Protein AF-A0A1V1I3E9-F1 (afdb_monomer_lite)

Sequence (195 aa):
MEDIYLIPIKLKPFNFTTQNIYLKDIYCIYPKEYEEKIGNICIRTYEKKDSNYDVIHIGEVIDEVKKKISTAHITFLKTDDIVIFFNDNKKDRTKYLRVLLVSIVVLMGSVMGIMNFHADVNMVQSQSTMVNALTKNPKKYLPYFQIPYSIGIGVGVALFFNKFIPTYAKNEPSPLDLKMKSLNKEIENELRNTK

Foldseek 3Di:
DAEKEWEFDPADAAAQPDFWDFSLNTTDIPPCVCCVVRRRQTLGGPPHDPDQKDWRAVVSVVVSSCVRVVPYDYHYPDRDIDIHGYDHPDDPPCVVVVVVVVVVVVVVVVVVVVVVVCVVVVVVVVLLVVCCVVPVCSPVCSVVVVVVVVVVVVVVVCVLQVPPDCPPDVPPQGPVRVVVVVVVVVVRVVNRVVD

pLDDT: mean 87.48, std 8.96, range [53.28, 97.12]

Organism: NCBI:txid1115758

InterPro domains:
  IPR021997 Stage V sporulation protein AA [PF12164] (18-87)
  IPR038548 Stage V sporulation protein AA, N-terminal domain superfamily [G3DSA:2.60.480.10] (2-95)

Radius of gyration: 27.69 Å; chains: 1; bounding box: 56×40×78 Å

Secondary structure (DSSP, 8-state):
-EEEEEEE--PPPEETT--EEEHHHHEEEESGGGHHHHTT-EEEE-SS--SSEEEE-HHHHHHHHHHH-TTEEEEES--PPEEEEEE-----TTHHHHHHHHHHHHHHHHHHHHHHHHHHTTHHHHHHHHHHHHHS-HHHHHHHHHHHHHHHHHHHHHHHTTSS-TTS-SSSPPHHHHHHHHHHHHHHHHHHHT-

Structure (mmCIF, N/CA/C/O backbone):
data_AF-A0A1V1I3E9-F1
#
_entry.id   AF-A0A1V1I3E9-F1
#
loop_
_atom_site.group_PDB
_atom_site.id
_atom_site.type_symbol
_atom_site.label_atom_id
_atom_site.label_alt_id
_atom_site.label_comp_id
_atom_site.label_asym_id
_atom_site.label_entity_id
_atom_site.label_seq_id
_atom_site.pdbx_PDB_ins_code
_atom_site.Cartn_x
_atom_site.Cartn_y
_atom_site.Cartn_z
_atom_site.occupancy
_atom_site.B_iso_or_equiv
_atom_site.auth_seq_id
_atom_site.auth_comp_id
_atom_site.auth_asym_id
_atom_site.auth_atom_id
_atom_site.pdbx_PDB_model_num
ATOM 1 N N . MET A 1 1 ? -26.487 -17.843 25.084 1.00 62.19 1 MET A N 1
ATOM 2 C CA . MET A 1 1 ? -25.281 -16.998 25.178 1.00 62.19 1 MET A CA 1
ATOM 3 C C . MET A 1 1 ? -25.320 -16.055 23.999 1.00 62.19 1 MET A C 1
ATOM 5 O O . MET A 1 1 ? -25.735 -16.487 22.932 1.00 62.19 1 MET A O 1
ATOM 9 N N . GLU A 1 2 ? -25.020 -14.779 24.214 1.00 78.44 2 GLU A N 1
ATOM 10 C CA . GLU A 1 2 ? -24.960 -13.805 23.123 1.00 78.44 2 GLU A CA 1
ATOM 11 C C . GLU A 1 2 ? -23.550 -13.858 22.532 1.00 78.44 2 GLU A C 1
ATOM 13 O O . GLU A 1 2 ? -22.598 -13.427 23.183 1.00 78.44 2 GLU A O 1
ATOM 18 N N . ASP A 1 3 ? -23.406 -14.441 21.343 1.00 87.44 3 ASP A N 1
ATOM 19 C CA . ASP A 1 3 ? -22.127 -14.496 20.635 1.00 87.44 3 ASP A CA 1
ATOM 20 C C . ASP A 1 3 ? -21.979 -13.250 19.755 1.00 87.44 3 ASP A C 1
ATOM 22 O O . ASP A 1 3 ? -22.773 -13.016 18.841 1.00 87.44 3 ASP A O 1
ATOM 26 N N . ILE A 1 4 ? -20.961 -12.439 20.045 1.00 90.69 4 ILE A N 1
ATOM 27 C CA . ILE A 1 4 ? -20.669 -11.194 19.331 1.00 90.69 4 ILE A CA 1
ATOM 28 C C . ILE A 1 4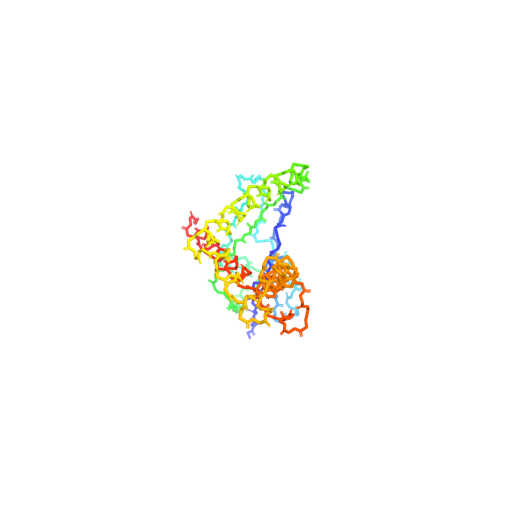 ? -19.341 -11.350 18.600 1.00 90.69 4 ILE A C 1
ATOM 30 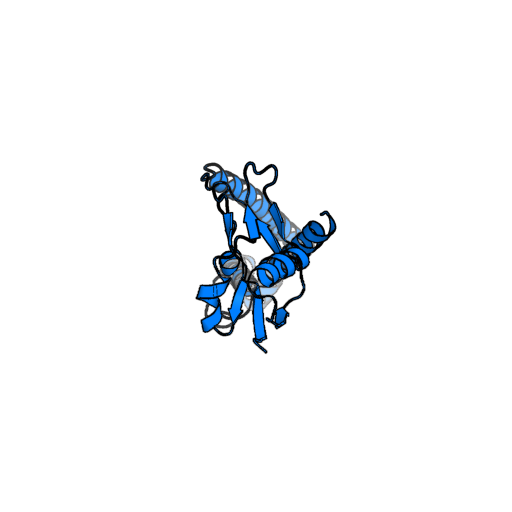O O . ILE A 1 4 ? -18.299 -11.586 19.207 1.00 90.69 4 ILE A O 1
ATOM 34 N N . TYR A 1 5 ? -19.369 -11.158 17.289 1.00 91.88 5 TYR A N 1
ATOM 35 C CA . TYR A 1 5 ? -18.209 -11.202 16.416 1.00 91.88 5 TYR A CA 1
ATOM 36 C C . TYR A 1 5 ? -17.752 -9.789 16.070 1.00 91.88 5 TYR A C 1
ATOM 38 O O . TYR A 1 5 ? -18.524 -8.977 15.554 1.00 91.88 5 TYR A O 1
ATOM 46 N N . LEU A 1 6 ? -16.474 -9.518 16.319 1.00 92.31 6 LEU A N 1
ATOM 47 C CA . LEU A 1 6 ? -15.827 -8.252 15.999 1.00 92.31 6 LEU A CA 1
ATOM 48 C C . LEU A 1 6 ? -14.814 -8.458 14.869 1.00 92.31 6 LEU A C 1
ATOM 50 O O . LEU A 1 6 ? -13.890 -9.273 14.963 1.00 92.31 6 LEU A O 1
ATOM 54 N N . ILE A 1 7 ? -14.995 -7.709 13.781 1.00 92.56 7 ILE A N 1
ATOM 55 C CA . ILE A 1 7 ? -14.129 -7.749 12.596 1.00 92.56 7 ILE A CA 1
ATOM 56 C C . ILE A 1 7 ? -13.464 -6.380 12.425 1.00 92.56 7 ILE A C 1
ATOM 58 O O . ILE A 1 7 ? -14.189 -5.413 12.189 1.00 92.56 7 ILE A O 1
ATOM 62 N N . PRO A 1 8 ? -12.125 -6.254 12.523 1.00 90.75 8 PRO A N 1
ATOM 63 C CA . PRO A 1 8 ? -11.471 -4.960 12.363 1.00 90.75 8 PRO A CA 1
ATOM 64 C C . PRO A 1 8 ? -11.729 -4.360 10.982 1.00 90.75 8 PRO A C 1
ATOM 66 O O . PRO A 1 8 ? -11.595 -5.034 9.953 1.00 90.75 8 PRO A O 1
ATOM 69 N N . ILE A 1 9 ? -12.063 -3.075 10.962 1.00 90.44 9 ILE A N 1
ATOM 70 C CA . ILE A 1 9 ? -12.310 -2.312 9.743 1.00 90.44 9 ILE A CA 1
ATOM 71 C C . ILE A 1 9 ? -10.974 -1.840 9.165 1.00 90.44 9 ILE A C 1
ATOM 73 O O . ILE A 1 9 ? -10.017 -1.557 9.883 1.00 90.44 9 ILE A O 1
ATOM 77 N N . LYS A 1 10 ? -10.903 -1.700 7.837 1.00 84.75 10 LYS A N 1
ATOM 78 C CA . LYS A 1 10 ? -9.808 -0.961 7.202 1.00 84.75 10 LYS A CA 1
ATOM 79 C C . LYS A 1 10 ? -9.942 0.530 7.526 1.00 84.75 10 LYS A C 1
ATOM 81 O O . LYS A 1 10 ? -10.733 1.233 6.893 1.00 84.75 10 LYS A O 1
ATOM 86 N N . LEU A 1 11 ? -9.153 1.001 8.483 1.00 85.12 11 LEU A N 1
ATOM 87 C CA . LEU A 1 11 ? -9.226 2.373 8.967 1.00 85.12 11 LEU A CA 1
ATOM 88 C C . LEU A 1 11 ? -8.663 3.373 7.962 1.00 85.12 11 LEU A C 1
ATOM 90 O O . LEU A 1 11 ? -7.641 3.152 7.309 1.00 85.12 11 LEU A O 1
ATOM 94 N N . LYS A 1 12 ? -9.349 4.509 7.856 1.00 84.81 12 LYS A N 1
ATOM 95 C CA . LYS A 1 12 ? -8.768 5.736 7.313 1.00 84.81 12 LYS A CA 1
ATOM 96 C C . LYS A 1 12 ? -8.220 6.550 8.486 1.00 84.81 12 LYS A C 1
ATOM 98 O O . LYS A 1 12 ? -8.772 6.436 9.579 1.00 84.81 12 LYS A O 1
ATOM 103 N N . PRO A 1 13 ? -7.192 7.388 8.276 1.00 86.69 13 PRO A N 1
ATOM 104 C CA . PRO A 1 13 ? -6.731 8.283 9.324 1.00 86.69 13 PRO A CA 1
ATOM 105 C C . PRO A 1 13 ? -7.881 9.155 9.840 1.00 86.69 13 PRO A C 1
ATOM 107 O O . PRO A 1 13 ? -8.601 9.772 9.049 1.00 86.69 13 PRO A O 1
ATOM 110 N N . PHE A 1 14 ? -8.045 9.197 11.158 1.00 88.00 14 PHE A N 1
ATOM 111 C CA . PHE A 1 14 ? -8.986 10.077 11.833 1.00 88.00 14 PHE A CA 1
ATOM 112 C C . PHE A 1 14 ? -8.493 11.521 11.767 1.00 88.00 14 PHE A C 1
ATOM 114 O O . PHE A 1 14 ? -7.300 11.792 11.611 1.00 88.00 14 PHE A O 1
ATOM 121 N N . ASN A 1 15 ? -9.410 12.477 11.898 1.00 84.75 15 ASN A N 1
ATOM 122 C CA . ASN A 1 15 ? -9.010 13.871 12.028 1.00 84.75 15 ASN A CA 1
ATOM 123 C C . ASN A 1 15 ? -8.353 14.076 13.401 1.00 84.75 15 ASN A C 1
ATOM 125 O O . ASN A 1 15 ? -8.805 13.525 14.406 1.00 84.75 15 ASN A O 1
ATOM 129 N N . PHE A 1 16 ? -7.327 14.918 13.465 1.00 85.06 16 PHE A N 1
ATOM 130 C CA . PHE A 1 16 ? -6.710 15.323 14.726 1.00 85.06 16 PHE A CA 1
ATOM 131 C C . PHE A 1 16 ? -7.718 15.955 15.710 1.00 85.06 16 PHE A C 1
ATOM 133 O O . PHE A 1 16 ? -7.524 15.886 16.923 1.00 85.06 16 PHE A O 1
ATOM 140 N N . THR A 1 17 ? -8.835 16.503 15.213 1.00 82.81 17 THR A N 1
ATOM 141 C CA . THR A 1 17 ? -9.933 17.045 16.035 1.00 82.81 17 THR A CA 1
ATOM 142 C C . THR A 1 17 ? -10.861 15.986 16.641 1.00 82.81 17 THR A C 1
ATOM 144 O O . THR A 1 17 ? -11.646 16.318 17.523 1.00 82.81 17 THR A O 1
ATOM 147 N N . THR A 1 18 ? -10.808 14.724 16.199 1.00 85.19 18 THR A N 1
ATOM 148 C CA . THR A 1 18 ? -11.690 13.660 16.707 1.00 85.19 18 THR A CA 1
ATOM 149 C C . THR A 1 18 ? -11.328 13.316 18.148 1.00 85.19 18 THR A C 1
ATOM 151 O O . THR A 1 18 ? -10.250 12.785 18.393 1.00 85.19 18 THR A O 1
ATOM 154 N N . GLN A 1 19 ? -12.191 13.634 19.110 1.00 87.88 19 GLN A N 1
ATOM 155 C CA . GLN A 1 19 ? -11.914 13.400 20.533 1.00 87.88 19 GLN A CA 1
ATOM 156 C C . GLN A 1 19 ? -12.252 11.980 20.977 1.00 87.88 19 GLN A C 1
ATOM 158 O O . GLN A 1 19 ? -11.464 11.374 21.691 1.00 87.88 19 GLN A O 1
ATOM 163 N N . ASN A 1 20 ? -13.381 11.439 20.524 1.00 92.31 20 ASN A N 1
ATOM 164 C CA . ASN A 1 20 ? -13.867 10.134 20.958 1.00 92.31 20 ASN A CA 1
ATOM 165 C C . ASN A 1 20 ? -13.780 9.141 19.806 1.00 92.31 20 ASN A C 1
ATOM 167 O O . ASN A 1 20 ? -14.174 9.472 18.684 1.00 92.31 20 ASN A O 1
ATOM 171 N N . ILE A 1 21 ? -13.298 7.938 20.101 1.00 92.69 21 ILE A N 1
ATOM 172 C CA . ILE A 1 21 ? -13.297 6.809 19.173 1.00 92.69 21 ILE A CA 1
ATOM 173 C C . ILE A 1 21 ? -14.246 5.748 19.717 1.00 92.69 21 ILE A C 1
ATOM 175 O O . ILE A 1 21 ? -14.089 5.286 20.851 1.00 92.69 21 ILE A O 1
ATOM 179 N N . TYR A 1 22 ? -15.230 5.366 18.907 1.00 94.00 22 TYR A N 1
ATOM 180 C CA . TYR A 1 22 ? -16.243 4.387 19.277 1.00 94.00 22 TYR A CA 1
ATOM 181 C C . TYR A 1 22 ? -15.943 3.010 18.688 1.00 94.00 22 TYR A C 1
ATOM 183 O O . TYR A 1 22 ? -15.225 2.876 17.697 1.00 94.00 22 TYR A O 1
ATOM 191 N N . LEU A 1 23 ? -16.549 1.971 19.262 1.00 92.69 23 LEU A N 1
ATOM 192 C CA . LEU A 1 23 ? -16.358 0.594 18.808 1.00 92.69 23 LEU A CA 1
ATOM 193 C C . LEU A 1 23 ? -16.692 0.417 17.318 1.00 92.69 23 LEU A C 1
ATOM 195 O O . LEU A 1 23 ? -15.925 -0.210 16.591 1.00 92.69 23 LEU A O 1
ATOM 199 N N . LYS A 1 24 ? -17.790 1.026 16.849 1.00 92.69 24 LYS A N 1
ATOM 200 C CA . LYS A 1 24 ? -18.211 0.990 15.435 1.00 92.69 24 LYS A CA 1
ATOM 201 C C . LYS A 1 24 ? -17.227 1.657 14.468 1.00 92.69 24 LYS A C 1
ATOM 203 O O . LYS A 1 24 ? -17.245 1.355 13.279 1.00 92.69 24 LYS A O 1
ATOM 208 N N . ASP A 1 25 ? -16.388 2.571 14.963 1.00 92.19 25 ASP A N 1
ATOM 209 C CA . ASP A 1 25 ? -15.389 3.249 14.132 1.00 92.19 25 ASP A CA 1
ATOM 210 C C . ASP A 1 25 ? -14.216 2.314 13.820 1.00 92.19 25 ASP A C 1
ATOM 212 O O . ASP A 1 25 ? -13.481 2.540 12.858 1.00 92.19 25 ASP A O 1
ATOM 216 N N . ILE A 1 26 ? -14.048 1.263 14.633 1.00 93.06 26 ILE A N 1
ATOM 217 C CA . ILE A 1 26 ? -12.909 0.355 14.581 1.00 93.06 26 ILE A CA 1
ATOM 218 C C . ILE A 1 26 ? -13.290 -1.061 14.134 1.00 93.06 26 ILE A C 1
ATOM 220 O O . ILE A 1 26 ? -12.524 -1.715 13.424 1.00 93.06 26 ILE A O 1
ATOM 224 N N . TYR A 1 27 ? -14.476 -1.531 14.518 1.00 93.50 27 TYR A N 1
ATOM 225 C CA . TYR A 1 27 ? -14.946 -2.889 14.277 1.00 93.50 27 TYR A CA 1
ATOM 226 C C . TYR A 1 27 ? -16.309 -2.909 13.589 1.00 93.50 27 TYR A C 1
ATOM 228 O O . TYR A 1 27 ? -17.234 -2.200 13.980 1.00 93.50 27 TYR A O 1
ATOM 236 N N . CYS A 1 28 ? -16.466 -3.805 12.614 1.00 92.38 28 CYS A N 1
ATOM 237 C CA . CYS A 1 28 ? -17.784 -4.273 12.211 1.00 92.38 28 CYS A CA 1
ATOM 238 C C . CYS A 1 28 ? -18.286 -5.276 13.252 1.00 92.38 28 CYS A C 1
ATOM 240 O O . CYS A 1 28 ? -17.570 -6.220 13.600 1.00 92.38 28 CYS A O 1
ATOM 242 N N . ILE A 1 29 ? -19.519 -5.075 13.710 1.00 93.31 29 ILE A N 1
ATOM 243 C CA . ILE A 1 29 ? -20.155 -5.861 14.767 1.00 93.31 29 ILE A CA 1
ATOM 244 C C . ILE A 1 29 ? -21.182 -6.800 14.138 1.00 93.31 29 ILE A C 1
ATOM 246 O O . ILE A 1 29 ? -22.059 -6.362 13.392 1.00 93.31 29 ILE A O 1
ATOM 250 N N . TYR A 1 30 ? -21.086 -8.088 14.457 1.00 91.81 30 TYR A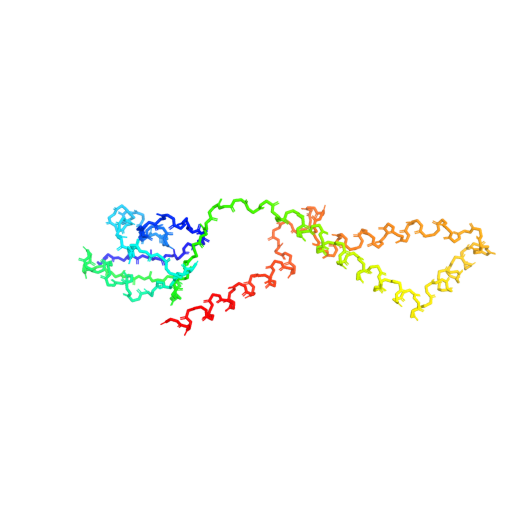 N 1
ATOM 251 C CA . TYR A 1 30 ? -22.055 -9.099 14.045 1.00 91.81 30 TYR A CA 1
ATOM 252 C C . TYR A 1 30 ? -22.502 -9.942 15.246 1.00 91.81 30 TYR A C 1
ATOM 254 O O . TYR A 1 30 ? -21.663 -10.258 16.083 1.00 91.81 30 TYR A O 1
ATOM 262 N N . PRO A 1 31 ? -23.775 -10.364 15.326 1.00 90.88 31 PRO A N 1
ATOM 263 C CA . PRO A 1 31 ? -24.899 -9.985 14.462 1.00 90.88 31 PRO A CA 1
ATOM 264 C C . PRO A 1 31 ? -25.237 -8.483 14.524 1.00 90.88 31 PRO A C 1
ATOM 266 O O . PRO A 1 31 ? -25.022 -7.837 15.548 1.00 90.88 31 PRO A O 1
ATOM 269 N N . LYS A 1 32 ? -25.790 -7.921 13.435 1.00 88.25 32 LYS A N 1
ATOM 270 C CA . LYS A 1 32 ? -26.083 -6.473 13.316 1.00 88.25 32 LYS A CA 1
ATOM 271 C C . LYS A 1 32 ? -27.025 -5.935 14.398 1.00 88.25 32 LYS A C 1
ATOM 273 O O . LYS A 1 32 ? -26.983 -4.759 14.726 1.00 88.25 32 LYS A O 1
ATOM 278 N N . GLU A 1 33 ? -27.836 -6.800 14.993 1.00 88.38 33 GLU A N 1
ATOM 279 C CA . GLU A 1 33 ? -28.733 -6.489 16.113 1.00 88.38 33 GLU A CA 1
ATOM 280 C C . GLU A 1 33 ? -27.992 -5.901 17.328 1.00 88.38 33 GLU A C 1
ATOM 282 O O . GLU A 1 33 ? -28.552 -5.124 18.104 1.00 88.38 33 GLU A O 1
ATOM 287 N N . TYR A 1 34 ? -26.716 -6.259 17.492 1.00 86.44 34 TYR A N 1
ATOM 288 C CA . TYR A 1 34 ? -25.865 -5.755 18.564 1.00 86.44 34 TYR A CA 1
ATOM 289 C C . TYR A 1 34 ? -25.144 -4.457 18.191 1.00 86.44 34 TYR A C 1
ATOM 291 O O . TYR A 1 34 ? -24.683 -3.748 19.085 1.00 86.44 34 TYR A O 1
ATOM 299 N N . GLU A 1 35 ? -25.093 -4.088 16.909 1.00 88.00 35 GLU A N 1
ATOM 300 C CA . GLU A 1 35 ? -24.415 -2.876 16.438 1.00 88.00 35 GLU A CA 1
ATOM 301 C C . GLU A 1 35 ? -24.985 -1.616 17.106 1.00 88.00 35 GLU A C 1
ATOM 303 O O . GLU A 1 35 ? -24.230 -0.771 17.582 1.00 88.00 35 GLU A O 1
ATOM 308 N N . GLU A 1 36 ? -26.308 -1.527 17.264 1.00 85.56 36 GLU A N 1
ATOM 309 C CA . GLU A 1 36 ? -26.950 -0.398 17.951 1.00 85.56 36 GLU A CA 1
ATOM 310 C C . GLU A 1 36 ? -26.681 -0.390 19.467 1.00 85.56 36 GLU A C 1
ATOM 312 O O . GLU A 1 36 ? -26.547 0.674 20.080 1.00 85.56 36 GLU A O 1
ATOM 317 N N . LYS A 1 37 ? -26.549 -1.573 20.084 1.00 85.44 37 LYS A N 1
ATOM 318 C CA . LYS A 1 37 ? -26.360 -1.731 21.537 1.00 85.44 37 LYS A CA 1
ATOM 319 C C . LYS A 1 37 ? -24.930 -1.399 21.977 1.00 85.44 37 LYS A C 1
ATOM 321 O O . LYS A 1 37 ? -24.734 -0.682 22.972 1.00 85.44 37 LYS A O 1
ATOM 326 N N . ILE A 1 38 ? -23.937 -1.913 21.244 1.00 88.88 38 ILE A N 1
ATOM 327 C CA . ILE A 1 38 ? -22.512 -1.827 21.608 1.00 88.88 38 ILE A CA 1
ATOM 328 C C . ILE A 1 38 ? -21.681 -0.925 20.690 1.00 88.88 38 ILE A C 1
ATOM 330 O O . ILE A 1 38 ? -20.603 -0.493 21.086 1.00 88.88 38 ILE A O 1
ATOM 334 N N . GLY A 1 39 ? -22.171 -0.561 19.504 1.00 87.25 39 GLY A N 1
ATOM 335 C CA . GLY A 1 39 ? -21.398 0.237 18.547 1.00 87.25 39 GLY A CA 1
ATOM 336 C C . GLY A 1 39 ? -21.030 1.634 19.047 1.00 87.25 39 GLY A C 1
ATOM 337 O O . GLY A 1 39 ? -19.973 2.147 18.690 1.00 87.25 39 GLY A O 1
ATOM 338 N N . ASN A 1 40 ? -21.854 2.229 19.917 1.00 91.94 40 ASN A N 1
ATOM 339 C CA . ASN A 1 40 ? -21.612 3.547 20.519 1.00 91.94 40 ASN A CA 1
ATOM 340 C C . ASN A 1 40 ? -20.806 3.491 21.833 1.00 91.94 40 ASN A C 1
ATOM 342 O O . ASN A 1 40 ? -20.762 4.482 22.561 1.00 91.94 40 ASN A O 1
ATOM 346 N N . ILE A 1 41 ? -20.198 2.352 22.180 1.00 91.81 41 ILE A N 1
ATOM 347 C CA . ILE A 1 41 ? -19.262 2.286 23.312 1.00 91.81 41 ILE A CA 1
ATOM 348 C C . ILE A 1 41 ? -18.019 3.101 22.950 1.00 91.81 41 ILE A C 1
ATOM 350 O O . ILE A 1 41 ? -17.414 2.870 21.903 1.00 91.81 41 ILE A O 1
ATOM 354 N N . CYS A 1 42 ? -17.668 4.072 23.795 1.00 92.44 42 CYS A N 1
ATOM 355 C CA . CYS A 1 42 ? -16.447 4.856 23.639 1.00 92.44 42 CYS A CA 1
ATOM 356 C C . CYS A 1 42 ? -15.258 4.014 24.110 1.00 92.44 42 CYS A C 1
ATOM 358 O O . CYS A 1 42 ? -15.222 3.606 25.265 1.00 92.44 42 CYS A O 1
ATOM 360 N N . ILE A 1 43 ? -14.308 3.754 23.215 1.00 92.38 43 ILE A N 1
ATOM 361 C CA . ILE A 1 43 ? -13.111 2.951 23.496 1.00 92.38 43 ILE A CA 1
ATOM 362 C C . ILE A 1 43 ? -11.944 3.844 23.914 1.00 92.38 43 ILE A C 1
ATOM 364 O O . ILE A 1 43 ? -11.118 3.448 24.736 1.00 92.38 43 ILE A O 1
ATOM 368 N N . ARG A 1 44 ? -11.855 5.059 23.360 1.00 89.94 44 ARG A N 1
ATOM 369 C CA . ARG A 1 44 ? -10.843 6.042 23.753 1.00 89.94 44 ARG A CA 1
ATOM 370 C C . ARG A 1 44 ? -11.373 7.465 23.680 1.00 89.94 44 ARG A C 1
ATOM 372 O O . ARG A 1 44 ? -12.051 7.824 22.718 1.00 89.94 44 ARG A O 1
ATOM 379 N N . THR A 1 45 ? -10.959 8.272 24.650 1.00 89.69 45 THR A N 1
ATOM 380 C CA . THR A 1 45 ? -11.160 9.720 24.683 1.00 89.69 45 THR A CA 1
ATOM 381 C C . THR A 1 45 ? -9.801 10.411 24.684 1.00 89.69 45 THR A C 1
ATOM 383 O O . THR A 1 45 ? -8.938 10.088 25.496 1.00 89.69 45 THR A O 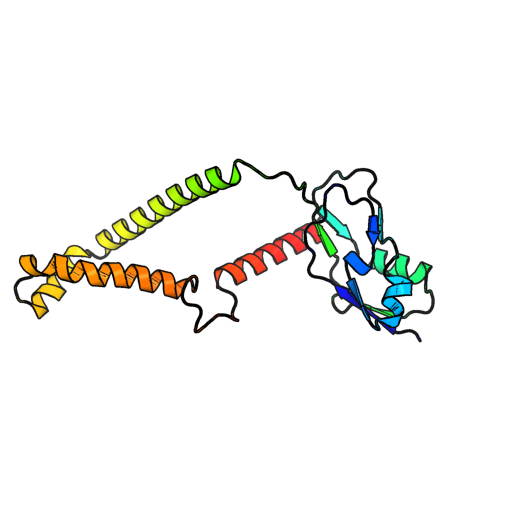1
ATOM 386 N N . TYR A 1 46 ? -9.617 11.372 23.784 1.00 88.12 46 TYR A N 1
ATOM 387 C CA . TYR A 1 46 ? -8.401 12.169 23.656 1.00 88.12 46 TYR A CA 1
ATOM 388 C C . TYR A 1 46 ? -8.678 13.620 24.044 1.00 88.12 46 TYR A C 1
ATOM 390 O O . TYR A 1 46 ? -9.340 14.345 23.298 1.00 88.12 46 TYR A O 1
ATOM 398 N N . GLU A 1 47 ? -8.113 14.068 25.166 1.00 79.94 47 GLU A N 1
ATOM 399 C CA . GLU A 1 47 ? -8.131 15.487 25.556 1.00 79.94 47 GLU A CA 1
ATOM 400 C C . GLU A 1 47 ? -7.083 16.288 24.776 1.00 79.94 47 GLU A C 1
ATOM 402 O O . GLU A 1 47 ? -7.376 17.333 24.192 1.00 79.94 47 GLU A O 1
ATOM 407 N N . LYS A 1 48 ? -5.865 15.747 24.698 1.00 76.94 48 LYS A N 1
ATOM 408 C CA . LYS A 1 48 ? -4.762 16.267 23.895 1.00 76.94 48 LYS A CA 1
ATOM 409 C C . LYS A 1 48 ? -4.058 15.094 23.223 1.00 76.94 48 LYS A C 1
ATOM 411 O O . LYS A 1 48 ? -3.843 14.057 23.840 1.00 76.94 48 LYS A O 1
ATOM 416 N N . LYS A 1 49 ? -3.749 15.241 21.936 1.00 79.81 49 LYS A N 1
ATOM 417 C CA . LYS A 1 49 ? -3.013 14.229 21.174 1.00 79.81 49 LYS A CA 1
ATOM 418 C C . LYS A 1 49 ? -1.561 14.657 21.064 1.00 79.81 49 LYS A C 1
ATOM 420 O O . LYS A 1 49 ? -1.277 15.681 20.446 1.00 79.81 49 LYS A O 1
ATOM 425 N N . ASP A 1 50 ? -0.673 13.853 21.635 1.00 77.38 50 ASP A N 1
ATOM 426 C CA . ASP A 1 50 ? 0.775 14.079 21.580 1.00 77.38 50 ASP A CA 1
ATOM 427 C C . ASP A 1 50 ? 1.451 13.301 20.434 1.00 77.38 50 ASP A C 1
ATOM 429 O O . ASP A 1 50 ? 2.613 13.542 20.118 1.00 77.38 50 ASP A O 1
ATOM 433 N N . SER A 1 51 ? 0.721 12.393 19.773 1.00 83.62 51 SER A N 1
ATOM 434 C CA . SER A 1 51 ? 1.208 11.565 18.664 1.00 83.62 51 SER A CA 1
ATOM 435 C C . SER A 1 51 ? 0.224 11.539 17.490 1.00 83.62 51 SER A C 1
ATOM 437 O O . SER A 1 51 ? -0.987 11.686 17.661 1.00 83.62 51 SER A O 1
ATOM 439 N N . ASN A 1 52 ? 0.755 11.300 16.287 1.00 87.75 52 ASN A N 1
ATOM 440 C CA . ASN A 1 52 ? -0.020 11.093 15.057 1.00 87.75 52 ASN A CA 1
ATOM 441 C C . ASN A 1 52 ? -0.584 9.669 14.937 1.00 87.75 52 ASN A C 1
ATOM 443 O O . ASN A 1 52 ? -1.234 9.350 13.945 1.00 87.75 52 ASN A O 1
ATOM 447 N N . TYR A 1 53 ? -0.324 8.802 15.912 1.00 90.88 53 TYR A N 1
ATOM 448 C CA . TYR A 1 53 ? -0.915 7.475 15.989 1.00 90.88 53 TYR A CA 1
ATOM 449 C C . TYR A 1 53 ? -1.147 7.071 17.443 1.00 90.88 53 TYR A C 1
ATOM 451 O O . TYR A 1 53 ? -0.497 7.590 18.357 1.00 90.88 53 TYR A O 1
ATOM 459 N N . ASP A 1 54 ? -2.048 6.119 17.632 1.00 91.81 54 ASP A N 1
ATOM 460 C CA . ASP A 1 54 ? -2.243 5.428 18.896 1.00 91.81 54 ASP A CA 1
ATOM 461 C C . ASP A 1 54 ? -2.510 3.939 18.658 1.00 91.81 54 ASP A C 1
ATOM 463 O O . ASP A 1 54 ? -2.906 3.545 17.557 1.00 91.81 54 ASP A O 1
ATOM 467 N N . VAL A 1 55 ? -2.271 3.122 19.681 1.00 92.19 55 VAL A N 1
ATOM 468 C CA . VAL A 1 55 ? -2.515 1.678 19.646 1.00 92.19 55 VAL A CA 1
ATOM 469 C C . VAL A 1 55 ? -3.628 1.373 20.637 1.00 92.19 55 VAL A C 1
ATOM 471 O O . VAL A 1 55 ? -3.532 1.717 21.809 1.00 92.19 55 VAL A O 1
ATOM 474 N N . ILE A 1 56 ? -4.704 0.766 20.144 1.00 92.19 56 ILE A N 1
ATOM 475 C CA . ILE A 1 56 ? -5.822 0.295 20.957 1.00 92.19 56 ILE A CA 1
ATOM 476 C C . ILE A 1 56 ? -5.637 -1.202 21.148 1.00 92.19 56 ILE A C 1
ATOM 478 O O . ILE A 1 56 ? -5.754 -1.974 20.187 1.00 92.19 56 ILE A O 1
ATOM 482 N N . HIS A 1 57 ? -5.368 -1.598 22.388 1.00 92.06 57 HIS A N 1
ATOM 483 C CA . HIS A 1 57 ? -5.178 -3.000 22.719 1.00 92.06 57 HIS A CA 1
ATOM 484 C C . HIS A 1 57 ? -6.517 -3.734 22.749 1.00 92.06 57 HIS A C 1
ATOM 486 O O . HIS A 1 57 ? -7.520 -3.221 23.254 1.00 92.06 57 HIS A O 1
ATOM 492 N N . ILE A 1 58 ? -6.543 -4.974 22.259 1.00 91.00 58 ILE A N 1
ATOM 493 C CA . ILE A 1 58 ? -7.769 -5.788 22.262 1.00 91.00 58 ILE A CA 1
ATOM 494 C C . ILE A 1 58 ? -8.314 -5.996 23.678 1.00 91.00 58 ILE A C 1
ATOM 496 O O . ILE A 1 58 ? -9.531 -5.994 23.864 1.00 91.00 58 ILE A O 1
ATOM 500 N N . GLY A 1 59 ? -7.436 -6.134 24.676 1.00 89.62 59 GLY A N 1
ATOM 501 C CA . GLY A 1 59 ? -7.839 -6.282 26.077 1.00 89.62 59 GLY A CA 1
ATOM 502 C C . GLY A 1 59 ? -8.729 -5.134 26.560 1.00 89.62 59 GLY A C 1
ATOM 503 O O . GLY A 1 59 ? -9.769 -5.372 27.165 1.00 89.62 59 GLY A O 1
ATOM 504 N N . GLU A 1 60 ? -8.398 -3.898 26.187 1.00 90.69 60 GLU A N 1
ATOM 505 C CA . GLU A 1 60 ? -9.191 -2.719 26.545 1.00 90.69 60 GLU A CA 1
ATOM 506 C C . GLU A 1 60 ? -10.574 -2.746 25.885 1.00 90.69 60 GLU A C 1
ATOM 508 O O . GLU A 1 60 ? -11.576 -2.376 26.494 1.00 90.69 60 GLU A O 1
ATOM 513 N N . VAL A 1 61 ? -10.647 -3.225 24.640 1.00 91.56 61 VAL A N 1
ATOM 514 C CA . VAL A 1 61 ? -11.919 -3.386 23.924 1.00 91.56 61 VAL A CA 1
ATOM 515 C C . VAL A 1 61 ? -12.789 -4.435 24.615 1.00 91.56 61 VAL A C 1
ATOM 517 O O . VAL A 1 61 ? -13.993 -4.227 24.770 1.00 91.56 61 VAL A O 1
ATOM 520 N N . ILE A 1 62 ? -12.193 -5.548 25.053 1.00 90.94 62 ILE A N 1
ATOM 521 C CA . ILE A 1 62 ? -12.897 -6.596 25.803 1.00 90.94 62 ILE A CA 1
ATOM 522 C C . ILE A 1 62 ? -13.468 -6.025 27.100 1.00 90.94 62 ILE A C 1
ATOM 524 O O . ILE A 1 62 ? -14.648 -6.247 27.382 1.00 90.94 62 ILE A O 1
ATOM 528 N N . ASP A 1 63 ? -12.664 -5.280 27.859 1.00 91.50 63 ASP A N 1
ATOM 529 C CA . ASP A 1 63 ? -13.081 -4.700 29.135 1.00 91.50 63 ASP A CA 1
ATOM 530 C C . ASP A 1 63 ? -14.235 -3.707 28.955 1.00 91.50 63 ASP A C 1
ATOM 532 O O . ASP A 1 63 ? -15.245 -3.801 29.659 1.00 91.50 63 ASP A O 1
ATOM 536 N N . GLU A 1 64 ? -14.147 -2.801 27.977 1.00 90.69 64 GLU A N 1
ATOM 537 C CA . GLU A 1 64 ? -15.207 -1.821 27.708 1.00 90.69 64 GLU A CA 1
ATOM 538 C C . GLU A 1 64 ? -16.515 -2.468 27.232 1.00 90.69 64 GLU A C 1
ATOM 540 O O . GLU A 1 64 ? -17.605 -2.064 27.649 1.00 90.69 64 GLU A O 1
ATOM 545 N N . VAL A 1 65 ? -16.443 -3.517 26.406 1.00 89.94 65 VAL A N 1
ATOM 546 C CA . VAL A 1 65 ? -17.647 -4.237 25.967 1.00 89.94 65 VAL A CA 1
ATOM 547 C C . VAL A 1 65 ? -18.256 -5.042 27.120 1.00 89.94 65 VAL A C 1
ATOM 549 O O . VAL A 1 65 ? -19.473 -4.981 27.327 1.00 89.94 65 VAL A O 1
ATOM 552 N N . LYS A 1 66 ? -17.437 -5.738 27.921 1.00 88.88 66 LYS A N 1
ATOM 553 C CA . LYS A 1 66 ? -17.915 -6.535 29.065 1.00 88.88 66 LYS A CA 1
ATOM 554 C C . LYS A 1 66 ? -18.511 -5.693 30.190 1.00 88.88 66 LYS A C 1
ATOM 556 O O . LYS A 1 66 ? -19.423 -6.171 30.863 1.00 88.88 66 LYS A O 1
ATOM 561 N N . LYS A 1 67 ? -18.073 -4.440 30.371 1.00 88.88 67 LYS A N 1
ATOM 562 C CA . LYS A 1 67 ? -18.727 -3.488 31.292 1.00 88.88 67 LYS A CA 1
ATOM 563 C C . LYS A 1 67 ? -20.197 -3.259 30.938 1.00 88.88 67 LYS A C 1
ATOM 565 O O . LYS A 1 67 ? -21.012 -3.060 31.836 1.00 88.88 67 LYS A O 1
ATOM 570 N N . LYS A 1 68 ? -20.542 -3.282 29.646 1.00 86.19 68 LYS A N 1
ATOM 571 C CA . LYS A 1 68 ? -21.908 -3.025 29.171 1.00 86.19 68 LYS A CA 1
ATOM 572 C C . LYS A 1 68 ? -22.731 -4.299 28.987 1.00 86.19 68 LYS A C 1
ATOM 574 O O . LYS A 1 68 ? -23.929 -4.277 29.259 1.00 86.19 68 LYS A O 1
ATOM 579 N N . ILE A 1 69 ? -22.106 -5.391 28.540 1.00 85.81 69 ILE A N 1
ATOM 580 C CA . ILE A 1 69 ? -22.750 -6.703 28.390 1.00 85.81 69 ILE A CA 1
ATOM 581 C C . ILE A 1 69 ? -21.849 -7.779 29.002 1.00 85.81 69 ILE A C 1
ATOM 583 O O . ILE A 1 69 ? -21.006 -8.375 28.334 1.00 85.81 69 ILE A O 1
ATOM 587 N N . SER A 1 70 ? -22.040 -8.045 30.293 1.00 81.81 70 SER A N 1
ATOM 588 C CA . SER A 1 70 ? -21.213 -8.988 31.059 1.00 81.81 70 SER A CA 1
ATOM 589 C C . SER A 1 70 ? -21.393 -10.452 30.641 1.00 81.81 70 SER A C 1
ATOM 591 O O . SER A 1 70 ? -20.499 -11.267 30.856 1.00 81.81 70 SER A O 1
ATOM 593 N N . THR A 1 71 ? -22.532 -10.790 30.032 1.00 81.88 71 THR A N 1
ATOM 594 C CA . THR A 1 71 ? -22.906 -12.148 29.606 1.00 81.88 71 THR A CA 1
ATOM 595 C C . THR A 1 71 ? -22.543 -12.469 28.154 1.00 81.88 71 THR A C 1
ATOM 597 O O . THR A 1 71 ? -22.751 -13.607 27.724 1.00 81.88 71 THR A O 1
ATOM 600 N N . ALA A 1 72 ? -22.026 -11.499 27.392 1.00 82.12 72 ALA A N 1
ATOM 601 C CA . ALA A 1 72 ? -21.680 -11.693 25.988 1.00 82.12 72 ALA A CA 1
ATOM 602 C C . ALA A 1 72 ? -20.333 -12.407 25.825 1.00 82.12 72 ALA A C 1
ATOM 604 O O . ALA A 1 72 ? -19.352 -12.115 26.518 1.00 82.12 72 ALA A O 1
ATOM 605 N N . HIS A 1 73 ? -20.278 -13.314 24.854 1.00 86.19 73 HIS A N 1
ATOM 606 C CA . HIS A 1 73 ? -19.054 -13.965 24.421 1.00 86.19 73 HIS A CA 1
ATOM 607 C C . HIS A 1 73 ? -18.519 -13.245 23.178 1.00 86.19 73 HIS A C 1
ATOM 609 O O . HIS A 1 73 ? -19.127 -13.269 22.108 1.00 86.19 73 HIS A O 1
ATOM 615 N N . ILE A 1 74 ? -17.388 -12.555 23.331 1.00 89.31 74 ILE A N 1
ATOM 616 C CA . ILE A 1 74 ? -16.790 -11.737 22.272 1.00 89.31 74 ILE A CA 1
ATOM 617 C C . ILE A 1 74 ? -15.764 -12.578 21.518 1.00 89.31 74 ILE A C 1
ATOM 619 O O . ILE A 1 74 ? -14.798 -13.063 22.105 1.00 89.31 74 ILE A O 1
ATOM 623 N N . THR A 1 75 ? -15.949 -12.710 20.210 1.00 90.25 75 THR A N 1
ATOM 624 C CA . THR A 1 75 ? -15.028 -13.407 19.310 1.00 90.25 75 THR A CA 1
ATOM 625 C C . THR A 1 75 ? -14.429 -12.420 18.316 1.00 90.25 75 THR A C 1
ATOM 627 O O . THR A 1 75 ? -15.139 -11.807 17.520 1.00 90.25 75 THR A O 1
ATOM 630 N N . PHE A 1 76 ? -13.107 -12.282 18.326 1.00 90.69 76 PHE A N 1
ATOM 631 C CA . PHE A 1 76 ? -12.389 -11.465 17.352 1.00 90.69 76 PHE A CA 1
ATOM 632 C C . PHE A 1 76 ? -11.978 -12.324 16.160 1.00 90.69 76 PHE A C 1
ATOM 634 O O . PHE A 1 76 ? -11.350 -13.366 16.333 1.00 90.69 76 PHE A O 1
ATOM 641 N N . LEU A 1 77 ? -12.286 -11.881 14.939 1.00 89.31 77 LEU A N 1
ATOM 642 C CA . LEU A 1 77 ? -11.821 -12.583 13.730 1.00 89.31 77 LEU A CA 1
ATOM 643 C C . LEU A 1 77 ? -10.330 -12.355 13.457 1.00 89.31 77 LEU A C 1
ATOM 645 O O . LEU A 1 77 ? -9.699 -13.134 12.745 1.00 89.31 77 LEU A O 1
ATOM 649 N N . LYS A 1 78 ? -9.776 -11.272 14.002 1.00 86.94 78 LYS A N 1
ATOM 650 C CA . LYS A 1 78 ? -8.342 -10.998 14.034 1.00 86.94 78 LYS A CA 1
ATOM 651 C C . LYS A 1 78 ? -7.983 -10.516 15.423 1.00 86.94 78 LYS A C 1
ATOM 653 O O . LYS A 1 78 ? -8.641 -9.619 15.940 1.00 86.94 78 LYS A O 1
ATOM 658 N N . THR A 1 79 ? -6.940 -11.101 15.983 1.00 84.44 79 THR A N 1
ATOM 659 C CA . THR A 1 79 ? -6.495 -10.865 17.358 1.00 84.44 79 THR A CA 1
ATOM 660 C C . THR A 1 79 ? -5.316 -9.897 17.428 1.00 84.44 79 THR A C 1
ATOM 662 O O . THR A 1 79 ? -4.545 -9.951 18.378 1.00 84.44 79 THR A O 1
ATOM 665 N N . ASP A 1 80 ? -5.153 -9.038 16.421 1.00 86.88 80 ASP A N 1
ATOM 666 C CA . ASP A 1 80 ? -4.109 -8.016 16.410 1.00 86.88 80 ASP A CA 1
ATOM 667 C C . ASP A 1 80 ? -4.627 -6.717 17.039 1.00 86.88 80 ASP A C 1
ATOM 669 O O . ASP A 1 80 ? -5.735 -6.275 16.719 1.00 86.88 80 ASP A O 1
ATOM 673 N N . ASP A 1 81 ? -3.797 -6.055 17.845 1.00 90.88 81 ASP A N 1
ATOM 674 C CA . ASP A 1 81 ? -4.084 -4.706 18.337 1.00 90.88 81 ASP A CA 1
ATOM 675 C C . ASP A 1 81 ? -4.294 -3.723 17.179 1.00 90.88 81 ASP A C 1
ATOM 677 O O . ASP A 1 81 ? -3.766 -3.882 16.070 1.00 90.88 81 ASP A O 1
ATOM 681 N N . ILE A 1 82 ? -5.082 -2.678 17.404 1.00 91.19 82 ILE A N 1
ATOM 682 C CA . ILE A 1 82 ? -5.441 -1.754 16.330 1.00 91.19 82 ILE A CA 1
ATOM 683 C C . ILE A 1 82 ? -4.582 -0.510 16.398 1.00 91.19 82 ILE A C 1
ATOM 685 O O . ILE A 1 82 ? -4.619 0.229 17.376 1.00 91.19 82 ILE A O 1
ATOM 689 N N . VAL A 1 83 ? -3.885 -0.227 15.301 1.00 92.06 83 VAL A N 1
ATOM 690 C CA . VAL A 1 83 ? -3.197 1.046 15.115 1.00 92.06 83 VAL A CA 1
ATOM 691 C C . VAL A 1 83 ? -4.162 2.035 14.475 1.00 92.06 83 VAL A C 1
ATOM 693 O O . VAL A 1 83 ? -4.659 1.814 13.367 1.00 92.06 83 VAL A O 1
ATOM 696 N N . ILE A 1 84 ? -4.427 3.138 15.167 1.00 91.81 84 ILE A N 1
ATOM 697 C CA . ILE A 1 84 ? -5.200 4.257 14.634 1.00 91.81 84 ILE A CA 1
ATOM 698 C C . ILE A 1 84 ? -4.264 5.410 14.304 1.00 91.81 84 ILE A C 1
ATOM 700 O O . ILE A 1 84 ? -3.385 5.764 15.084 1.00 91.81 84 ILE A O 1
ATOM 704 N N . PHE A 1 85 ? -4.454 6.005 13.131 1.00 91.25 85 PHE A N 1
ATOM 705 C CA . PHE A 1 85 ? -3.669 7.148 12.676 1.00 91.25 85 PHE A CA 1
ATOM 706 C C . PHE A 1 85 ? -4.507 8.419 12.748 1.00 91.25 85 PHE A C 1
ATOM 708 O O . PHE A 1 85 ? -5.687 8.407 12.398 1.00 91.25 85 PHE A O 1
ATOM 715 N N . PHE A 1 86 ? -3.882 9.525 13.130 1.00 89.94 86 PHE A N 1
ATOM 716 C CA . PHE A 1 86 ? -4.454 10.862 13.099 1.00 89.94 86 PHE A CA 1
ATOM 717 C C . PHE A 1 86 ? -3.756 11.685 12.028 1.00 89.94 86 PHE A C 1
ATOM 719 O O . PHE A 1 86 ? -2.529 11.697 11.931 1.00 89.94 86 PHE A O 1
ATOM 726 N N . ASN A 1 87 ? -4.538 12.399 11.227 1.00 84.94 87 ASN A N 1
ATOM 727 C CA . ASN A 1 87 ? -4.008 13.322 10.242 1.00 84.94 87 ASN A CA 1
ATOM 728 C C . ASN A 1 87 ? -4.633 14.704 10.421 1.00 84.94 87 ASN A C 1
ATOM 730 O O . ASN A 1 87 ? -5.844 14.849 10.607 1.00 84.94 87 ASN A O 1
ATOM 734 N N . ASP A 1 88 ? -3.791 15.724 10.332 1.00 76.06 88 ASP A N 1
ATOM 735 C CA . ASP A 1 88 ? -4.238 17.104 10.260 1.00 76.06 88 ASP A CA 1
ATOM 736 C C . ASP A 1 88 ? -4.619 17.361 8.794 1.00 76.06 88 ASP A C 1
ATOM 738 O O . ASP A 1 88 ? -3.789 17.227 7.895 1.00 76.06 88 ASP A O 1
ATOM 742 N N . ASN A 1 89 ? -5.884 17.691 8.509 1.00 65.25 89 ASN A N 1
ATOM 743 C CA . ASN A 1 89 ? -6.410 17.852 7.138 1.00 65.25 89 ASN A CA 1
ATOM 744 C C . ASN A 1 89 ? -5.830 19.074 6.384 1.00 65.25 89 ASN A C 1
ATOM 746 O O . ASN A 1 89 ? -6.404 19.567 5.408 1.00 65.25 89 ASN A O 1
ATOM 750 N N . LYS A 1 90 ? -4.675 19.584 6.816 1.00 71.25 90 LYS A N 1
ATOM 751 C CA . LYS A 1 90 ? -3.954 20.672 6.170 1.00 71.25 90 LYS A CA 1
ATOM 752 C C . LYS A 1 90 ? -3.499 20.227 4.788 1.00 71.25 90 LYS A C 1
ATOM 754 O O . LYS A 1 90 ? -2.689 19.319 4.612 1.00 71.25 90 LYS A O 1
ATOM 759 N N . LYS A 1 91 ? -4.020 20.914 3.774 1.00 71.88 91 LYS A N 1
ATOM 760 C CA . LYS A 1 91 ? -3.623 20.708 2.384 1.00 71.88 91 LYS A CA 1
ATOM 761 C C . LYS A 1 91 ? -2.184 21.191 2.206 1.00 71.88 91 LYS A C 1
ATOM 763 O O . LYS A 1 91 ? -1.944 22.395 2.123 1.00 71.88 91 LYS A O 1
ATOM 768 N N . ASP A 1 92 ? -1.236 20.258 2.137 1.00 80.12 92 ASP A N 1
ATOM 769 C CA . ASP A 1 92 ? 0.161 20.566 1.828 1.00 80.12 92 ASP A CA 1
ATOM 770 C C . ASP A 1 92 ? 0.263 21.141 0.406 1.00 80.12 92 ASP A C 1
ATOM 772 O O . ASP A 1 92 ? 0.190 20.424 -0.597 1.00 80.12 92 ASP A O 1
ATOM 776 N N . ARG A 1 93 ? 0.422 22.466 0.323 1.00 82.19 93 ARG A N 1
ATOM 777 C CA . ARG A 1 93 ? 0.566 23.199 -0.942 1.00 82.19 93 ARG A CA 1
ATOM 778 C C . ARG A 1 93 ? 1.889 22.883 -1.648 1.00 82.19 93 ARG A C 1
ATOM 780 O O . ARG A 1 93 ? 1.974 23.057 -2.859 1.00 82.19 93 ARG A O 1
ATOM 787 N N . THR A 1 94 ? 2.894 22.381 -0.925 1.00 89.75 94 THR A N 1
ATOM 788 C CA . THR A 1 94 ? 4.213 22.032 -1.479 1.00 89.75 94 THR A CA 1
ATOM 789 C C . THR A 1 94 ? 4.268 20.618 -2.052 1.00 89.75 94 THR A C 1
ATOM 791 O O . THR A 1 94 ? 5.217 20.289 -2.764 1.00 89.75 94 THR A O 1
ATOM 794 N N . LYS A 1 95 ? 3.235 19.794 -1.818 1.00 89.69 95 LYS A N 1
ATOM 795 C CA . LYS A 1 95 ? 3.174 18.398 -2.272 1.00 89.69 95 LYS A CA 1
ATOM 796 C C . LYS A 1 95 ? 3.461 18.251 -3.766 1.00 89.69 95 LYS A C 1
ATOM 798 O O . LYS A 1 95 ? 4.287 17.429 -4.148 1.00 89.69 95 LYS A O 1
ATOM 803 N N . TYR A 1 96 ? 2.815 19.058 -4.607 1.00 91.81 96 TYR A N 1
ATOM 804 C CA . TYR A 1 96 ? 3.000 18.980 -6.059 1.00 91.81 96 TYR A CA 1
ATOM 805 C C . TYR A 1 96 ? 4.417 19.362 -6.488 1.00 91.81 96 TYR A C 1
ATOM 807 O O . TYR A 1 96 ? 4.988 18.700 -7.350 1.00 91.81 96 TYR A O 1
ATOM 815 N N . LEU A 1 97 ? 5.011 20.369 -5.842 1.00 94.25 97 LEU A N 1
ATOM 816 C CA . LEU A 1 97 ? 6.388 20.776 -6.112 1.00 94.25 97 LEU A CA 1
ATOM 817 C C . LEU A 1 97 ? 7.383 19.677 -5.719 1.00 94.25 97 LEU A C 1
ATOM 819 O O . LEU A 1 97 ? 8.272 19.353 -6.499 1.00 94.25 97 LEU A O 1
ATOM 823 N N . ARG A 1 98 ? 7.207 19.049 -4.549 1.00 94.38 98 ARG A N 1
ATOM 824 C CA . ARG A 1 98 ? 8.053 17.921 -4.123 1.00 94.38 98 ARG A CA 1
ATOM 825 C C . ARG A 1 98 ? 7.939 16.742 -5.082 1.00 94.38 98 ARG A C 1
ATOM 827 O O . ARG A 1 98 ? 8.955 16.178 -5.468 1.00 94.38 98 ARG A O 1
ATOM 834 N N . VAL A 1 99 ? 6.718 16.399 -5.499 1.00 94.19 99 VAL A N 1
ATOM 835 C CA . VAL A 1 99 ? 6.487 15.332 -6.484 1.00 94.19 99 VAL A CA 1
ATOM 836 C C . VAL A 1 99 ? 7.176 15.655 -7.808 1.00 94.19 99 VAL A C 1
ATOM 838 O O . VAL A 1 99 ? 7.816 14.772 -8.374 1.00 94.19 99 VAL A O 1
ATOM 841 N N . LEU A 1 100 ? 7.103 16.902 -8.282 1.00 95.44 100 LEU A N 1
ATOM 842 C CA . LEU A 1 100 ? 7.800 17.333 -9.494 1.00 95.44 100 LEU A CA 1
ATOM 843 C C . LEU A 1 100 ? 9.320 17.166 -9.359 1.00 95.44 100 LEU A C 1
ATOM 845 O O . LEU A 1 100 ? 9.937 16.553 -10.225 1.00 95.44 100 LEU A O 1
ATOM 849 N N . LEU A 1 101 ? 9.912 17.649 -8.262 1.00 96.88 101 LEU A N 1
ATOM 850 C CA . LEU A 1 101 ? 11.354 17.531 -8.016 1.00 96.88 101 LEU A CA 1
ATOM 851 C C . LEU A 1 101 ? 11.807 16.068 -7.957 1.00 96.88 101 LEU A C 1
ATOM 853 O O . LEU A 1 101 ? 12.753 15.690 -8.644 1.00 96.88 101 LEU A O 1
ATOM 857 N N . VAL A 1 102 ? 11.095 15.226 -7.202 1.00 96.12 102 VAL A N 1
ATOM 858 C CA . VAL A 1 102 ? 11.379 13.784 -7.133 1.00 96.12 102 VAL A CA 1
ATOM 859 C C . VAL A 1 102 ? 11.243 13.137 -8.513 1.00 96.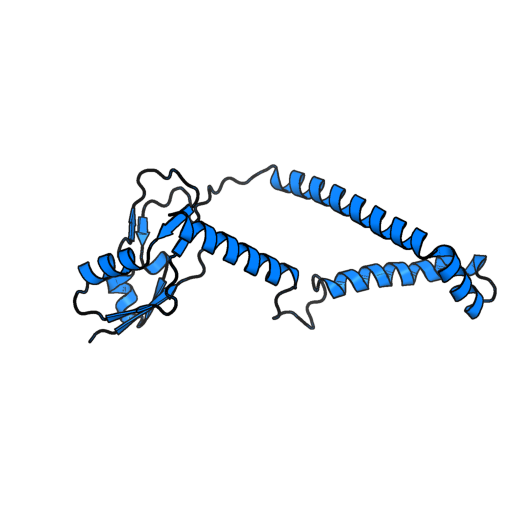12 102 VAL A C 1
ATOM 861 O O . VAL A 1 102 ? 12.081 12.323 -8.889 1.00 96.12 102 VAL A O 1
ATOM 864 N N . SER A 1 103 ? 10.240 13.530 -9.302 1.00 94.88 103 SER A N 1
ATOM 865 C CA . SER A 1 103 ? 10.046 12.998 -10.657 1.00 94.88 103 SER A CA 1
ATOM 866 C C . SER A 1 103 ? 11.208 13.348 -11.585 1.00 94.88 103 SER A C 1
ATOM 868 O O . SER A 1 103 ? 11.624 12.493 -12.360 1.00 94.88 103 SER A O 1
ATOM 870 N N . ILE A 1 104 ? 11.763 14.562 -11.490 1.00 96.62 104 ILE A N 1
ATOM 871 C CA . ILE A 1 104 ? 12.939 14.977 -12.272 1.00 96.62 104 ILE A CA 1
ATOM 872 C C . ILE A 1 104 ? 14.158 14.131 -11.896 1.00 96.62 104 ILE A C 1
ATOM 874 O O . ILE A 1 104 ? 14.836 13.616 -12.782 1.00 96.62 104 ILE A O 1
ATOM 878 N N . VAL A 1 105 ? 14.406 13.939 -10.597 1.00 97.12 105 VAL A N 1
ATOM 879 C CA . VAL A 1 105 ? 15.525 13.113 -10.114 1.00 97.12 105 VAL A CA 1
ATOM 880 C C . VAL A 1 105 ? 15.389 11.670 -10.608 1.00 97.12 105 VAL A C 1
ATOM 882 O O . VAL A 1 105 ? 16.344 11.105 -11.142 1.00 97.12 105 VAL A O 1
ATOM 885 N N . VAL A 1 106 ? 14.191 11.086 -10.501 1.00 94.69 106 VAL A N 1
ATOM 886 C CA . VAL A 1 106 ? 13.911 9.726 -10.990 1.00 94.69 106 VAL A CA 1
ATOM 887 C C . VAL A 1 106 ? 14.053 9.638 -12.513 1.00 94.69 106 VAL A C 1
ATOM 889 O O . VAL A 1 106 ? 14.608 8.657 -13.011 1.00 94.69 106 VAL A O 1
ATOM 892 N N . LEU A 1 107 ? 13.612 10.655 -13.263 1.00 94.06 107 LEU A N 1
ATOM 893 C CA . LEU A 1 107 ? 13.799 10.724 -14.716 1.00 94.06 107 LEU A CA 1
ATOM 894 C C . LEU A 1 107 ? 15.279 10.748 -15.092 1.00 94.06 107 LEU A C 1
ATOM 896 O O . LEU A 1 107 ? 15.695 9.962 -15.939 1.00 94.06 107 LEU A O 1
ATOM 900 N N . MET A 1 108 ? 16.078 11.598 -14.444 1.00 95.81 108 MET A N 1
ATOM 901 C CA . MET A 1 108 ? 17.519 11.675 -14.696 1.00 95.81 108 MET A CA 1
ATOM 902 C C . MET A 1 108 ? 18.213 10.344 -14.395 1.00 95.81 108 MET A C 1
ATOM 904 O O . MET A 1 108 ? 18.969 9.853 -15.232 1.00 95.81 108 MET A O 1
ATOM 908 N N . GLY A 1 109 ? 17.901 9.718 -13.254 1.00 95.88 109 GLY A N 1
ATOM 909 C CA . GLY A 1 109 ? 18.432 8.398 -12.907 1.00 95.88 109 GLY A CA 1
ATOM 910 C C . GLY A 1 109 ? 18.036 7.316 -13.917 1.00 95.88 109 GLY A C 1
ATOM 911 O O . GLY A 1 109 ? 18.868 6.501 -14.311 1.00 95.88 109 GLY A O 1
ATOM 912 N N . SER A 1 110 ? 16.792 7.350 -14.403 1.00 93.12 110 SER A N 1
ATOM 913 C CA . SER A 1 110 ? 16.299 6.404 -15.413 1.00 93.12 110 SER A CA 1
ATOM 914 C C . SER A 1 110 ? 17.003 6.588 -16.759 1.00 93.12 110 SER A C 1
ATOM 916 O O . SER A 1 110 ? 17.448 5.611 -17.354 1.00 93.12 110 SER A O 1
ATOM 918 N N . VAL A 1 111 ? 17.152 7.835 -17.223 1.00 94.19 111 VAL A N 1
ATOM 919 C CA . VAL A 1 111 ? 17.875 8.154 -18.465 1.00 94.19 111 VAL A CA 1
ATOM 920 C C . VAL A 1 111 ? 19.330 7.706 -18.364 1.00 94.19 111 VAL A C 1
ATOM 922 O O . VAL A 1 111 ? 19.817 7.031 -19.267 1.00 94.19 111 VAL A O 1
ATOM 925 N N . MET A 1 112 ? 20.003 8.010 -17.252 1.00 95.69 112 MET A N 1
ATOM 926 C CA . MET A 1 112 ? 21.385 7.592 -17.021 1.00 95.69 112 MET A CA 1
ATOM 927 C C . MET A 1 112 ? 21.525 6.064 -17.024 1.00 95.69 112 MET A C 1
ATOM 929 O O . MET A 1 112 ? 22.438 5.536 -17.655 1.00 95.69 112 MET A O 1
ATOM 933 N N . GLY A 1 113 ? 20.598 5.346 -16.384 1.00 95.31 113 GLY A N 1
ATOM 934 C CA . GLY A 1 113 ? 20.571 3.883 -16.399 1.00 95.31 113 GLY A CA 1
ATOM 935 C C . GLY A 1 113 ? 20.408 3.309 -17.809 1.00 95.31 113 GLY A C 1
ATOM 936 O O . GLY A 1 113 ? 21.173 2.431 -18.204 1.00 95.31 113 GLY A O 1
ATOM 937 N N . ILE A 1 114 ? 19.468 3.844 -18.596 1.00 92.69 114 ILE A N 1
ATOM 938 C CA . ILE A 1 114 ? 19.254 3.428 -19.993 1.00 92.69 114 ILE A CA 1
ATOM 939 C C . ILE A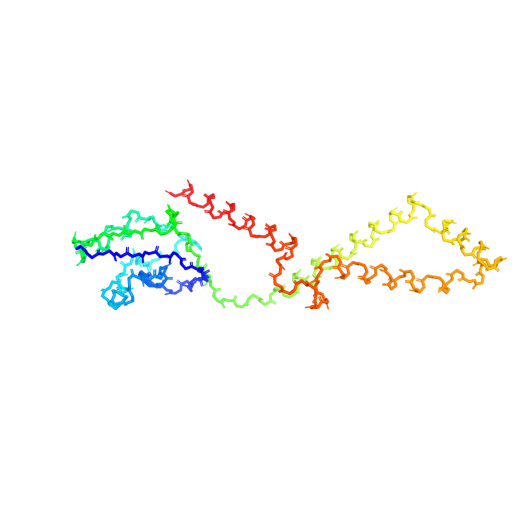 1 114 ? 20.497 3.717 -20.842 1.00 92.69 114 ILE A C 1
ATOM 941 O O . ILE A 1 114 ? 20.910 2.864 -21.625 1.00 92.69 114 ILE A O 1
ATOM 945 N N . MET A 1 115 ? 21.114 4.891 -20.681 1.00 94.38 115 MET A N 1
ATOM 946 C CA . MET A 1 115 ? 22.329 5.263 -21.410 1.00 94.38 115 MET A CA 1
ATOM 947 C C . MET A 1 115 ? 23.507 4.351 -21.066 1.00 94.38 115 MET A C 1
ATOM 949 O O . MET A 1 115 ? 24.190 3.884 -21.975 1.00 94.38 115 MET A O 1
ATOM 953 N N . ASN A 1 116 ? 23.717 4.054 -19.782 1.00 96.25 116 ASN A N 1
ATOM 954 C CA . ASN A 1 116 ? 24.774 3.142 -19.353 1.00 96.25 116 ASN A CA 1
ATOM 955 C C . ASN A 1 116 ? 24.531 1.727 -19.875 1.00 96.25 116 ASN A C 1
ATOM 957 O O . ASN A 1 116 ? 25.457 1.110 -20.386 1.00 96.25 116 ASN A O 1
ATOM 961 N N . PHE A 1 117 ? 23.287 1.242 -19.835 1.00 94.94 117 PHE A N 1
ATOM 962 C CA . PHE A 1 117 ? 22.941 -0.047 -20.427 1.00 94.94 117 PHE A CA 1
ATOM 963 C C . PHE A 1 117 ? 23.185 -0.061 -21.943 1.00 94.94 117 PHE A C 1
ATOM 965 O O . PHE A 1 117 ? 23.774 -1.003 -22.462 1.00 94.94 117 PHE A O 1
ATOM 972 N N . HIS A 1 118 ? 22.794 1.001 -22.659 1.00 94.44 118 HIS A N 1
ATOM 973 C CA . HIS A 1 118 ? 23.067 1.145 -24.091 1.00 94.44 118 HIS A CA 1
ATOM 974 C C . HIS A 1 118 ? 24.567 1.143 -24.407 1.00 94.44 118 HIS A C 1
ATOM 976 O O . HIS A 1 118 ? 24.957 0.621 -25.452 1.00 94.44 118 HIS A O 1
ATOM 982 N N . ALA A 1 119 ? 25.388 1.746 -23.547 1.00 95.00 119 ALA A N 1
ATOM 983 C CA . ALA A 1 119 ? 26.836 1.755 -23.698 1.00 95.00 119 ALA A CA 1
ATOM 984 C C . ALA A 1 119 ? 27.434 0.364 -23.437 1.00 95.00 119 ALA A C 1
ATOM 986 O O . ALA A 1 119 ? 28.205 -0.118 -24.263 1.00 95.00 119 ALA A O 1
ATOM 987 N N . ASP A 1 120 ? 27.025 -0.291 -22.349 1.00 96.88 120 ASP A N 1
ATOM 988 C CA . ASP A 1 120 ? 27.521 -1.606 -21.924 1.00 96.88 120 ASP A CA 1
ATOM 989 C C . ASP A 1 120 ? 27.248 -2.696 -22.973 1.00 96.88 120 ASP A C 1
ATOM 991 O O . ASP A 1 120 ? 28.150 -3.410 -23.404 1.00 96.88 120 ASP A O 1
ATOM 995 N N . VAL A 1 121 ? 26.019 -2.750 -23.499 1.00 93.88 121 VAL A N 1
ATOM 996 C CA . VAL A 1 121 ? 25.633 -3.720 -24.544 1.00 93.88 121 VAL A CA 1
ATOM 997 C C . VAL A 1 121 ? 25.968 -3.259 -25.966 1.00 93.88 121 VAL A C 1
ATOM 999 O O . VAL A 1 121 ? 25.576 -3.909 -26.939 1.00 93.88 121 VAL A O 1
ATOM 1002 N N . ASN A 1 122 ? 26.630 -2.105 -26.102 1.00 95.19 122 ASN A N 1
ATOM 1003 C CA . ASN A 1 122 ? 26.904 -1.434 -27.369 1.00 95.19 122 ASN A CA 1
ATOM 1004 C C . ASN A 1 122 ? 25.683 -1.448 -28.314 1.00 95.19 122 ASN A C 1
ATOM 1006 O O . ASN A 1 122 ? 25.680 -2.028 -29.407 1.00 95.19 122 ASN A O 1
ATOM 1010 N N . MET A 1 123 ? 24.603 -0.811 -27.858 1.00 93.38 123 MET A N 1
ATOM 1011 C CA . MET A 1 123 ? 23.299 -0.827 -28.523 1.00 93.38 123 MET A CA 1
ATOM 1012 C C . MET A 1 123 ? 23.381 -0.308 -29.965 1.00 93.38 123 MET A C 1
ATOM 1014 O O . MET A 1 123 ? 22.695 -0.821 -30.846 1.00 93.38 123 MET A O 1
ATOM 1018 N N . VAL A 1 124 ? 24.260 0.663 -30.235 1.00 91.69 124 VAL A N 1
ATOM 1019 C CA . VAL A 1 124 ? 24.463 1.213 -31.584 1.00 91.69 124 VAL A CA 1
ATOM 1020 C C . VAL A 1 124 ? 24.974 0.140 -32.547 1.00 91.69 124 VAL A C 1
ATOM 1022 O O . VAL A 1 124 ? 24.409 -0.029 -33.630 1.00 91.69 124 VAL A O 1
ATOM 1025 N N . GLN A 1 125 ? 26.014 -0.608 -32.164 1.00 94.25 125 GLN A N 1
ATOM 1026 C CA . GLN A 1 125 ? 26.563 -1.671 -33.008 1.00 94.25 125 GLN A CA 1
ATOM 1027 C C . GLN A 1 125 ? 25.567 -2.821 -33.183 1.00 94.25 125 GLN A C 1
ATOM 1029 O O . GLN A 1 125 ? 25.385 -3.311 -34.302 1.00 94.25 125 GLN A O 1
ATOM 1034 N N . SER A 1 126 ? 24.883 -3.208 -32.106 1.00 94.56 126 SER A N 1
ATOM 1035 C CA . SER A 1 126 ? 23.869 -4.265 -32.122 1.00 94.56 126 SER A CA 1
ATOM 1036 C C . SER A 1 126 ? 22.716 -3.933 -33.077 1.00 94.56 126 SER A C 1
ATOM 1038 O O . SER A 1 126 ? 22.403 -4.717 -33.977 1.00 94.56 126 SER A O 1
ATOM 1040 N N . GLN A 1 127 ? 22.145 -2.727 -32.971 1.00 94.50 127 GLN A N 1
ATOM 1041 C CA . GLN A 1 127 ? 21.078 -2.276 -33.870 1.00 94.50 127 GLN A CA 1
ATOM 1042 C C . GLN A 1 127 ? 21.569 -2.127 -35.317 1.00 94.50 127 GLN A C 1
ATOM 1044 O O . GLN A 1 127 ? 20.885 -2.561 -36.242 1.00 94.50 127 GLN A O 1
ATOM 1049 N N . SER A 1 128 ? 22.767 -1.571 -35.531 1.00 94.25 128 SER A N 1
ATOM 1050 C CA . SER A 1 128 ? 23.354 -1.435 -36.872 1.00 94.25 128 SER A CA 1
ATOM 1051 C C . SER A 1 128 ? 23.525 -2.794 -37.558 1.00 94.25 128 SER A C 1
ATOM 1053 O O . SER A 1 128 ? 23.164 -2.948 -38.724 1.00 94.25 128 SER A O 1
ATOM 1055 N N . THR A 1 129 ? 23.994 -3.805 -36.822 1.00 95.00 129 THR A N 1
ATOM 1056 C CA . THR A 1 129 ? 24.155 -5.176 -37.330 1.00 95.00 129 THR A CA 1
ATOM 1057 C C . THR A 1 129 ? 22.808 -5.782 -37.726 1.00 95.00 129 THR A C 1
ATOM 1059 O O . THR A 1 129 ? 22.674 -6.322 -38.826 1.00 95.00 129 THR A O 1
ATOM 1062 N N . MET A 1 130 ? 21.787 -5.627 -36.878 1.00 94.00 130 MET A N 1
ATOM 1063 C CA . MET A 1 130 ? 20.433 -6.123 -37.142 1.00 94.00 130 MET A CA 1
ATOM 1064 C C . MET A 1 130 ? 19.800 -5.457 -38.374 1.00 94.00 130 MET A C 1
ATOM 1066 O O . MET A 1 130 ? 19.291 -6.138 -39.264 1.00 94.00 130 MET A O 1
ATOM 1070 N N . VAL A 1 131 ? 19.882 -4.127 -38.474 1.00 95.31 131 VAL A N 1
ATOM 1071 C CA . VAL A 1 131 ? 19.347 -3.381 -39.624 1.00 95.31 131 VAL A CA 1
ATOM 1072 C C . VAL A 1 131 ? 20.123 -3.715 -40.899 1.00 95.31 131 VAL A C 1
ATOM 1074 O O . VAL A 1 131 ? 19.523 -3.823 -41.971 1.00 95.31 131 VAL A O 1
ATOM 1077 N N . ASN A 1 132 ? 21.441 -3.919 -40.807 1.00 94.94 132 ASN A N 1
ATOM 1078 C CA . ASN A 1 132 ? 22.258 -4.315 -41.950 1.00 94.94 132 ASN A CA 1
ATOM 1079 C C . ASN A 1 132 ? 21.847 -5.687 -42.499 1.00 94.94 132 ASN A C 1
ATOM 1081 O O . ASN A 1 132 ? 21.736 -5.837 -43.714 1.00 94.94 132 ASN A O 1
ATOM 1085 N N . ALA A 1 133 ? 21.561 -6.657 -41.627 1.00 94.62 133 ALA A N 1
ATOM 1086 C CA . ALA A 1 133 ? 21.114 -7.986 -42.042 1.00 94.62 133 ALA A CA 1
ATOM 1087 C C . ALA A 1 133 ? 19.813 -7.944 -42.869 1.00 94.62 133 ALA A C 1
ATOM 1089 O O . ALA A 1 133 ? 19.662 -8.710 -43.817 1.00 94.62 133 ALA A O 1
ATOM 1090 N N . LEU A 1 134 ? 18.903 -7.017 -42.551 1.00 93.75 134 LEU A N 1
ATOM 1091 C CA . LEU A 1 134 ? 17.611 -6.882 -43.234 1.00 93.75 134 LEU A CA 1
ATOM 1092 C C . LEU A 1 134 ? 17.675 -6.002 -44.488 1.00 93.75 134 LEU A C 1
ATOM 1094 O O . LEU A 1 134 ? 17.017 -6.285 -45.485 1.00 93.75 134 LEU A O 1
ATOM 1098 N N . THR A 1 135 ? 18.439 -4.911 -44.438 1.00 93.31 135 THR A N 1
ATOM 1099 C CA . THR A 1 135 ? 18.357 -3.837 -45.447 1.00 93.31 135 THR A CA 1
ATOM 1100 C C . THR A 1 135 ? 19.597 -3.715 -46.324 1.00 93.31 135 THR A C 1
ATOM 1102 O O . THR A 1 135 ? 19.554 -3.023 -47.340 1.00 93.31 135 THR A O 1
ATOM 1105 N N . LYS A 1 136 ? 20.723 -4.321 -45.915 1.00 92.06 136 LYS A N 1
ATOM 1106 C CA . LYS A 1 136 ? 22.072 -4.100 -46.471 1.00 92.06 136 LYS A CA 1
ATOM 1107 C C . LYS A 1 136 ? 22.504 -2.620 -46.526 1.00 92.06 136 LYS A C 1
ATOM 1109 O O . LYS A 1 136 ? 23.492 -2.290 -47.175 1.00 92.06 136 LYS A O 1
ATOM 1114 N N . ASN A 1 137 ? 21.773 -1.712 -45.867 1.00 90.31 137 ASN A N 1
ATOM 1115 C CA . ASN A 1 137 ? 22.064 -0.279 -45.816 1.00 90.31 137 ASN A CA 1
ATOM 1116 C C . ASN A 1 137 ? 21.701 0.305 -44.434 1.00 90.31 137 ASN A C 1
ATOM 1118 O O . ASN A 1 137 ? 20.746 1.076 -44.295 1.00 90.31 137 ASN A O 1
ATOM 1122 N N . PRO A 1 138 ? 22.465 -0.039 -43.384 1.00 87.69 138 PRO A N 1
ATOM 1123 C CA . PRO A 1 138 ? 22.131 0.324 -42.012 1.00 87.69 138 PRO A CA 1
ATOM 1124 C C . PRO A 1 138 ? 22.110 1.836 -41.799 1.00 87.69 138 PRO A C 1
ATOM 1126 O O . PRO A 1 138 ? 21.234 2.337 -41.106 1.00 87.69 138 PRO A O 1
ATOM 1129 N N . LYS A 1 139 ? 22.997 2.592 -42.459 1.00 89.06 139 LYS A N 1
ATOM 1130 C CA . LYS A 1 139 ? 23.059 4.057 -42.320 1.00 89.06 139 LYS A CA 1
ATOM 1131 C C . LYS A 1 139 ? 21.742 4.743 -42.692 1.00 89.06 139 LYS A C 1
ATOM 1133 O O . LYS A 1 139 ? 21.342 5.682 -42.014 1.00 89.06 139 LYS A O 1
ATOM 1138 N N . LYS A 1 140 ? 21.070 4.277 -43.751 1.00 93.00 140 LYS A N 1
ATOM 1139 C CA . LYS A 1 140 ? 19.801 4.861 -44.208 1.00 93.00 140 LYS A CA 1
ATOM 1140 C C . LYS A 1 140 ? 18.615 4.430 -43.342 1.00 93.00 140 LYS A C 1
ATOM 1142 O O . LYS A 1 140 ? 17.710 5.229 -43.120 1.00 93.00 140 LYS A O 1
ATOM 1147 N N . TYR A 1 141 ? 18.606 3.180 -42.876 1.00 92.62 141 TYR A N 1
ATOM 1148 C CA . TYR A 1 141 ? 17.422 2.576 -42.255 1.00 92.62 141 TYR A CA 1
ATOM 1149 C C . TYR A 1 141 ? 17.433 2.555 -40.717 1.00 92.62 141 TYR A C 1
ATOM 1151 O O . TYR A 1 141 ? 16.382 2.342 -40.115 1.00 92.62 141 TYR A O 1
ATOM 1159 N N . LEU A 1 142 ? 18.569 2.831 -40.066 1.00 92.12 142 LEU A N 1
ATOM 1160 C CA . LEU A 1 142 ? 18.687 2.809 -38.602 1.00 92.12 142 LEU A CA 1
ATOM 1161 C C . LEU A 1 142 ? 17.714 3.767 -37.878 1.00 92.12 142 LEU A C 1
ATOM 1163 O O . LEU A 1 142 ? 17.065 3.312 -36.937 1.00 92.12 142 LEU A O 1
ATOM 1167 N N . PRO A 1 143 ? 17.502 5.029 -38.312 1.00 91.50 143 PRO A N 1
ATOM 1168 C CA . PRO A 1 143 ? 16.522 5.910 -37.663 1.00 91.50 143 PRO A CA 1
ATOM 1169 C C . PRO A 1 143 ? 15.084 5.372 -37.728 1.00 91.50 143 PRO A C 1
ATOM 1171 O O . PRO A 1 143 ? 14.323 5.503 -36.773 1.00 91.50 143 PRO A O 1
ATOM 1174 N N . TYR A 1 144 ? 14.714 4.702 -38.826 1.00 92.19 144 TYR A N 1
ATOM 1175 C CA . TYR A 1 144 ? 13.386 4.097 -38.981 1.00 92.19 144 TYR A CA 1
ATOM 1176 C C . TYR A 1 144 ? 13.187 2.882 -38.072 1.00 92.19 144 TYR A C 1
ATOM 1178 O O . TYR A 1 144 ? 12.066 2.630 -37.647 1.00 92.19 144 TYR A O 1
ATOM 1186 N N . PHE A 1 145 ? 14.258 2.153 -37.745 1.00 92.56 145 PHE A N 1
ATOM 1187 C CA . PHE A 1 145 ? 14.230 1.071 -36.758 1.00 92.56 145 PHE A CA 1
ATOM 1188 C C . PHE A 1 145 ? 14.109 1.602 -35.318 1.00 92.56 145 PHE A C 1
ATOM 1190 O O . PHE A 1 145 ? 13.458 0.989 -34.473 1.00 92.56 145 PHE A O 1
ATOM 1197 N N . GLN A 1 146 ? 14.684 2.774 -35.034 1.00 92.00 146 GLN A N 1
ATOM 1198 C CA . GLN A 1 146 ? 14.660 3.374 -33.697 1.00 92.00 146 GLN A CA 1
ATOM 1199 C C . GLN A 1 146 ? 13.265 3.831 -33.251 1.00 92.00 146 GLN A C 1
ATOM 1201 O O . GLN A 1 146 ? 12.979 3.803 -32.054 1.00 92.00 146 GLN A O 1
ATOM 1206 N N . ILE A 1 147 ? 12.382 4.209 -34.181 1.00 93.81 147 ILE A N 1
ATOM 1207 C CA . ILE A 1 147 ? 10.997 4.604 -33.872 1.00 93.81 147 ILE A CA 1
ATOM 1208 C C . ILE A 1 147 ? 10.210 3.450 -33.212 1.00 93.81 147 ILE A C 1
ATOM 1210 O O . ILE A 1 147 ? 9.799 3.608 -32.059 1.00 93.81 147 ILE A O 1
ATOM 1214 N N . PRO A 1 148 ? 10.019 2.277 -33.856 1.00 93.69 148 PRO A N 1
ATOM 1215 C CA . PRO A 1 148 ? 9.313 1.154 -33.244 1.00 93.69 148 PRO A CA 1
ATOM 1216 C C . PRO A 1 148 ? 10.069 0.573 -32.045 1.00 93.69 148 PRO A C 1
ATOM 1218 O O . PRO A 1 148 ? 9.424 0.138 -31.098 1.00 93.69 148 PRO A O 1
ATOM 1221 N N . TYR A 1 149 ? 11.408 0.620 -32.030 1.00 93.19 149 TYR A N 1
ATOM 1222 C CA . TYR A 1 149 ? 12.208 0.261 -30.852 1.00 93.19 149 TYR A CA 1
ATOM 1223 C C . TYR A 1 149 ? 11.848 1.121 -29.630 1.00 93.19 149 TYR A C 1
ATOM 1225 O O . TYR A 1 149 ? 11.566 0.591 -28.556 1.00 93.19 149 TYR A O 1
ATOM 1233 N N . SER A 1 150 ? 11.792 2.445 -29.801 1.00 92.19 150 SER A N 1
ATOM 1234 C CA . SER A 1 150 ? 11.495 3.380 -28.708 1.00 92.19 150 SER A CA 1
ATOM 1235 C C . SER A 1 150 ? 10.057 3.229 -28.213 1.00 92.19 150 SER A C 1
ATOM 1237 O O . SER A 1 150 ? 9.815 3.216 -27.005 1.00 92.19 150 SER A O 1
ATOM 1239 N N . ILE A 1 151 ? 9.106 3.048 -29.138 1.00 93.44 151 ILE A N 1
ATOM 1240 C CA . ILE A 1 151 ? 7.709 2.738 -28.799 1.00 93.44 151 ILE A CA 1
ATOM 1241 C C . ILE A 1 151 ? 7.636 1.406 -28.047 1.00 93.44 151 ILE A C 1
ATOM 1243 O O . ILE A 1 151 ? 6.971 1.330 -27.018 1.00 93.44 151 ILE A O 1
ATOM 1247 N N . GLY A 1 152 ? 8.350 0.379 -28.514 1.00 92.31 152 GLY A N 1
ATOM 1248 C CA . GLY A 1 152 ? 8.399 -0.942 -27.892 1.00 92.31 152 GLY A CA 1
ATOM 1249 C C . GLY A 1 152 ? 8.906 -0.901 -26.452 1.00 92.31 152 GLY A C 1
ATOM 1250 O O . GLY A 1 152 ? 8.300 -1.524 -25.585 1.00 92.31 152 GLY A O 1
ATOM 1251 N N . ILE A 1 153 ? 9.944 -0.106 -26.167 1.00 90.56 153 ILE A N 1
ATOM 1252 C CA . ILE A 1 153 ? 10.412 0.121 -24.790 1.00 90.56 153 ILE A CA 1
ATOM 1253 C C . ILE A 1 153 ? 9.327 0.795 -23.953 1.00 90.56 153 ILE A C 1
ATOM 1255 O O . ILE A 1 153 ? 9.001 0.309 -22.870 1.00 90.56 153 ILE A O 1
ATOM 1259 N N . GLY A 1 154 ? 8.743 1.891 -24.446 1.00 87.56 154 GLY A N 1
ATOM 1260 C CA . GLY A 1 154 ? 7.705 2.621 -23.715 1.00 87.56 154 GLY A CA 1
ATOM 1261 C C . GLY A 1 154 ? 6.487 1.748 -23.397 1.00 87.56 154 GLY A C 1
ATOM 1262 O O . GLY A 1 154 ? 6.034 1.703 -22.253 1.00 87.56 154 GLY A O 1
ATOM 1263 N N . VAL A 1 155 ? 6.001 1.001 -24.391 1.00 88.38 155 VAL A N 1
ATOM 1264 C CA . VAL A 1 155 ? 4.885 0.054 -24.250 1.00 88.38 155 VAL A CA 1
ATOM 1265 C C . VAL A 1 155 ? 5.259 -1.098 -23.319 1.00 88.38 155 VAL A C 1
ATOM 1267 O O . VAL A 1 155 ? 4.468 -1.441 -22.445 1.00 88.38 155 VAL A O 1
ATOM 1270 N N . GLY A 1 156 ? 6.463 -1.660 -23.449 1.00 86.00 156 GLY A N 1
ATOM 1271 C CA . GLY A 1 156 ? 6.953 -2.737 -22.589 1.00 86.00 156 GLY A CA 1
ATOM 1272 C C . GLY A 1 156 ? 6.998 -2.331 -21.116 1.00 86.00 156 GLY A C 1
ATOM 1273 O O . GLY A 1 156 ? 6.491 -3.057 -20.263 1.00 86.00 156 GLY A O 1
ATOM 1274 N N . VAL A 1 157 ? 7.513 -1.134 -20.814 1.00 84.31 157 VAL A N 1
ATOM 1275 C CA . VAL A 1 157 ? 7.520 -0.583 -19.448 1.00 84.31 157 VAL A CA 1
ATOM 1276 C C . VAL A 1 157 ? 6.095 -0.305 -18.954 1.00 84.31 157 VAL A C 1
ATOM 1278 O O . VAL A 1 157 ? 5.764 -0.640 -17.815 1.00 84.31 157 VAL A O 1
ATOM 1281 N N . ALA A 1 158 ? 5.227 0.268 -19.795 1.00 79.06 158 ALA A N 1
ATOM 1282 C CA . ALA A 1 158 ? 3.833 0.541 -19.436 1.00 79.06 158 ALA A CA 1
ATOM 1283 C C . ALA A 1 158 ? 3.037 -0.741 -19.122 1.00 79.06 158 ALA A C 1
ATOM 1285 O O . ALA A 1 158 ? 2.240 -0.749 -18.179 1.00 79.06 158 ALA A O 1
ATOM 1286 N N . LEU A 1 159 ? 3.284 -1.814 -19.885 1.00 77.50 159 LEU A N 1
ATOM 1287 C CA . LEU A 1 159 ? 2.734 -3.152 -19.665 1.00 77.50 159 LEU A CA 1
ATOM 1288 C C . LEU A 1 159 ? 3.280 -3.786 -18.384 1.00 77.50 159 LEU A C 1
ATOM 1290 O O . LEU A 1 159 ? 2.494 -4.254 -17.566 1.00 77.50 159 LEU A O 1
ATOM 1294 N N . PHE A 1 160 ? 4.601 -3.759 -18.179 1.00 77.44 160 PHE A N 1
ATOM 1295 C CA . PHE A 1 160 ? 5.254 -4.364 -17.013 1.00 77.44 160 PHE A CA 1
ATOM 1296 C C . PHE A 1 160 ? 4.718 -3.808 -15.689 1.00 77.44 160 PHE A C 1
ATOM 1298 O O . PHE A 1 160 ? 4.453 -4.559 -14.752 1.00 77.44 160 PHE A O 1
ATOM 1305 N N . PHE A 1 161 ? 4.509 -2.491 -15.615 1.00 73.88 161 PHE A N 1
ATOM 1306 C CA . PHE A 1 161 ? 3.961 -1.851 -14.418 1.00 73.88 161 PHE A CA 1
ATOM 1307 C C . PHE A 1 161 ? 2.429 -1.855 -14.349 1.00 73.88 161 PHE A C 1
ATOM 1309 O O . PHE A 1 161 ? 1.881 -1.269 -13.416 1.00 73.88 161 PHE A O 1
ATOM 1316 N N . ASN A 1 162 ? 1.739 -2.488 -15.310 1.00 70.19 162 ASN A N 1
ATOM 1317 C CA . ASN A 1 162 ? 0.279 -2.641 -15.357 1.00 70.19 162 ASN A CA 1
ATOM 1318 C C . ASN A 1 162 ? -0.497 -1.333 -15.072 1.00 70.19 162 ASN A C 1
ATOM 1320 O O . ASN A 1 162 ? -1.583 -1.333 -14.499 1.00 70.19 162 ASN A O 1
ATOM 1324 N N . LYS A 1 163 ? 0.085 -0.177 -15.418 1.00 65.88 163 LYS A N 1
ATOM 1325 C CA . LYS A 1 163 ? -0.434 1.125 -14.968 1.00 65.88 163 LYS A CA 1
ATOM 1326 C C . LYS A 1 163 ? -1.452 1.725 -15.943 1.00 65.88 163 LYS A C 1
ATOM 1328 O O . LYS A 1 163 ? -2.204 2.614 -15.556 1.00 65.88 163 LYS A O 1
ATOM 1333 N N . PHE A 1 164 ? -1.485 1.241 -17.190 1.00 57.75 164 PHE A N 1
ATOM 1334 C CA . PHE A 1 164 ? -2.228 1.879 -18.286 1.00 57.75 164 PHE A CA 1
ATOM 1335 C C . PHE A 1 164 ? -3.058 0.940 -19.177 1.00 57.75 164 PHE A C 1
ATOM 1337 O O . PHE A 1 164 ? -3.803 1.442 -20.014 1.00 57.75 164 PHE A O 1
ATOM 1344 N N . ILE A 1 165 ? -2.980 -0.390 -19.019 1.00 55.16 165 ILE A N 1
ATOM 1345 C CA . ILE A 1 165 ? -3.763 -1.338 -19.834 1.00 55.16 165 ILE A CA 1
ATOM 1346 C C . ILE A 1 165 ? -4.775 -2.065 -18.932 1.00 55.16 165 ILE A C 1
ATOM 1348 O O . ILE A 1 165 ? -4.421 -3.012 -18.237 1.00 55.16 165 ILE A O 1
ATOM 1352 N N . PRO A 1 166 ? -6.044 -1.617 -18.907 1.00 53.28 166 PRO A N 1
ATOM 1353 C CA . PRO A 1 166 ? -7.042 -2.045 -17.923 1.00 53.28 166 PRO A CA 1
ATOM 1354 C C . PRO A 1 166 ? -7.588 -3.469 -18.117 1.00 53.28 166 PRO A C 1
ATOM 1356 O O . PRO A 1 166 ? -8.439 -3.893 -17.336 1.00 53.28 166 PRO A O 1
ATOM 1359 N N . THR A 1 167 ? -7.168 -4.199 -19.152 1.00 56.91 167 THR A N 1
ATOM 1360 C CA . THR A 1 167 ? -7.948 -5.336 -19.665 1.00 56.91 167 THR A CA 1
ATOM 1361 C C . THR A 1 167 ? -7.558 -6.700 -19.088 1.00 56.91 167 THR A C 1
ATOM 1363 O O . THR A 1 167 ? -8.417 -7.571 -19.044 1.00 56.91 167 THR A O 1
ATOM 1366 N N . TYR A 1 168 ? -6.320 -6.908 -18.615 1.00 53.44 168 TYR A N 1
ATOM 1367 C CA . TYR A 1 168 ? -5.864 -8.246 -18.179 1.00 53.44 168 TYR A CA 1
ATOM 1368 C C . TYR A 1 168 ? -5.674 -8.398 -16.658 1.00 53.44 168 TYR A C 1
ATOM 1370 O O . TYR A 1 168 ? -5.789 -9.499 -16.139 1.00 53.44 168 TYR A O 1
ATOM 1378 N N . ALA A 1 169 ? -5.452 -7.305 -15.918 1.00 56.50 169 ALA A N 1
ATOM 1379 C CA . ALA A 1 169 ? -5.079 -7.361 -14.498 1.00 56.50 169 ALA A CA 1
ATOM 1380 C C . ALA A 1 169 ? -5.771 -6.280 -13.645 1.00 56.50 169 ALA A C 1
ATOM 1382 O O . ALA A 1 169 ? -5.175 -5.681 -12.755 1.00 56.50 169 ALA A O 1
ATOM 1383 N N . LYS A 1 170 ? -7.054 -6.006 -13.915 1.00 59.38 170 LYS A N 1
ATOM 1384 C CA . LYS A 1 170 ? -7.839 -4.996 -13.177 1.00 59.38 170 LYS A CA 1
ATOM 1385 C C . LYS A 1 170 ? -8.103 -5.378 -11.712 1.00 59.38 170 LYS A C 1
ATOM 1387 O O . LYS A 1 170 ? -8.330 -4.502 -10.884 1.00 59.38 170 LYS A O 1
ATOM 1392 N N . ASN A 1 171 ? -8.084 -6.678 -11.414 1.00 66.88 171 ASN A N 1
ATOM 1393 C CA . ASN A 1 171 ? -8.419 -7.233 -10.100 1.00 66.88 171 ASN A CA 1
ATOM 1394 C C . ASN A 1 171 ? -7.187 -7.688 -9.300 1.00 66.88 171 ASN A C 1
ATOM 1396 O O . ASN A 1 171 ? -7.320 -8.015 -8.122 1.00 66.88 171 ASN A O 1
ATOM 1400 N N . GLU A 1 172 ? -6.001 -7.706 -9.913 1.00 73.38 172 GLU A N 1
ATOM 1401 C CA . GLU A 1 172 ? -4.767 -8.141 -9.261 1.00 73.38 172 GLU A CA 1
ATOM 1402 C C . GLU A 1 172 ? -3.953 -6.929 -8.785 1.00 73.38 172 GLU A C 1
ATOM 1404 O O . GLU A 1 172 ? -3.827 -5.941 -9.514 1.00 73.38 172 GLU A O 1
ATOM 1409 N N . PRO A 1 173 ? -3.406 -6.957 -7.557 1.00 75.88 173 PRO A N 1
ATOM 1410 C CA . PRO A 1 173 ? -2.566 -5.873 -7.063 1.00 75.88 173 PRO A CA 1
ATOM 1411 C C . PRO A 1 173 ? -1.258 -5.807 -7.859 1.00 75.88 173 PRO A C 1
ATOM 1413 O O . PRO A 1 173 ? -0.635 -6.837 -8.118 1.00 75.88 173 PRO A O 1
ATOM 1416 N N . SER A 1 174 ? -0.794 -4.599 -8.197 1.00 78.94 174 SER A N 1
ATOM 1417 C CA . SER A 1 174 ? 0.510 -4.461 -8.850 1.00 78.94 174 SER A CA 1
ATOM 1418 C C . SER A 1 174 ? 1.642 -4.905 -7.906 1.00 78.94 174 SER A C 1
ATOM 1420 O O . SER A 1 174 ? 1.493 -4.834 -6.680 1.00 78.94 174 SER A O 1
ATOM 1422 N N . PRO A 1 175 ? 2.818 -5.304 -8.428 1.00 80.31 175 PRO A N 1
ATOM 1423 C CA . PRO A 1 175 ? 3.976 -5.615 -7.588 1.00 80.31 175 PRO A CA 1
ATOM 1424 C C . PRO A 1 175 ? 4.353 -4.478 -6.626 1.00 80.31 175 PRO A C 1
ATOM 1426 O O . PRO A 1 175 ? 4.798 -4.728 -5.506 1.00 80.31 175 PRO A O 1
ATOM 1429 N N . LEU A 1 176 ? 4.145 -3.222 -7.038 1.00 81.19 176 LEU A N 1
ATOM 1430 C CA . LEU A 1 176 ? 4.347 -2.058 -6.178 1.00 81.19 176 LEU A CA 1
ATOM 1431 C C . LEU A 1 176 ? 3.310 -2.011 -5.048 1.00 81.19 176 LEU A C 1
ATOM 1433 O O . LEU A 1 176 ? 3.683 -1.790 -3.899 1.00 81.19 176 LEU A O 1
ATOM 1437 N N . ASP A 1 177 ? 2.035 -2.267 -5.350 1.00 82.31 177 ASP A N 1
ATOM 1438 C CA . ASP A 1 177 ? 0.973 -2.302 -4.337 1.00 82.31 177 ASP A CA 1
ATOM 1439 C C . ASP A 1 177 ? 1.209 -3.411 -3.310 1.00 82.31 177 ASP A C 1
ATOM 1441 O O . ASP A 1 177 ? 0.980 -3.206 -2.119 1.00 82.31 177 ASP A O 1
ATOM 1445 N N . LEU A 1 178 ? 1.685 -4.580 -3.753 1.00 86.00 178 LEU A N 1
ATOM 1446 C CA . LEU A 1 178 ? 2.058 -5.681 -2.864 1.00 86.00 178 LEU A CA 1
ATOM 1447 C C . LEU A 1 178 ? 3.190 -5.276 -1.916 1.00 86.00 178 LEU A C 1
ATOM 1449 O O . LEU A 1 178 ? 3.070 -5.481 -0.708 1.00 86.00 178 LEU A O 1
ATOM 1453 N N . LYS A 1 179 ? 4.245 -4.637 -2.438 1.00 88.00 179 LYS A N 1
ATOM 1454 C CA . LYS A 1 179 ? 5.346 -4.122 -1.610 1.00 88.00 179 LYS A CA 1
ATOM 1455 C C . LYS A 1 179 ? 4.874 -3.060 -0.621 1.00 88.00 179 LYS A C 1
ATOM 1457 O O . LYS A 1 179 ? 5.213 -3.145 0.552 1.00 88.00 179 LYS A O 1
ATOM 1462 N N . MET A 1 180 ? 4.048 -2.108 -1.060 1.00 89.12 180 MET A N 1
ATOM 1463 C CA . MET A 1 180 ? 3.487 -1.082 -0.173 1.00 89.12 180 MET A CA 1
ATOM 1464 C C . MET A 1 180 ? 2.593 -1.688 0.916 1.00 89.12 180 MET A C 1
ATOM 1466 O O . MET A 1 180 ? 2.633 -1.237 2.056 1.00 89.12 180 MET A O 1
ATOM 1470 N N . LYS A 1 181 ? 1.811 -2.730 0.599 1.00 88.50 181 LYS A N 1
ATOM 1471 C CA . LYS A 1 181 ? 1.023 -3.465 1.600 1.00 88.50 181 LYS A CA 1
ATOM 1472 C C . LYS A 1 181 ? 1.908 -4.189 2.616 1.00 88.50 181 LYS A C 1
ATOM 1474 O O . LYS A 1 181 ? 1.581 -4.140 3.797 1.00 88.50 181 LYS A O 1
ATOM 1479 N N . SER A 1 182 ? 2.996 -4.833 2.180 1.00 92.12 182 SER A N 1
ATOM 1480 C CA . SER A 1 182 ? 3.962 -5.471 3.093 1.00 92.12 182 SER A CA 1
ATOM 1481 C C . SER A 1 182 ? 4.602 -4.439 4.012 1.00 92.12 182 SER A C 1
ATOM 1483 O O . SER A 1 182 ? 4.532 -4.583 5.226 1.00 92.12 182 SER A O 1
ATOM 1485 N N . LEU A 1 183 ? 5.107 -3.345 3.436 1.00 93.69 183 LEU A N 1
ATOM 1486 C CA . LEU A 1 183 ? 5.740 -2.264 4.184 1.00 93.69 183 LEU A CA 1
ATOM 1487 C C . LEU A 1 183 ? 4.791 -1.658 5.225 1.00 93.69 183 LEU A C 1
ATOM 1489 O O . LEU A 1 183 ? 5.173 -1.485 6.375 1.00 93.69 183 LEU A O 1
ATOM 1493 N N . ASN A 1 184 ? 3.542 -1.368 4.850 1.00 89.69 184 ASN A N 1
ATOM 1494 C CA . ASN A 1 184 ? 2.561 -0.841 5.801 1.00 89.69 184 ASN A CA 1
ATOM 1495 C C . ASN A 1 184 ? 2.276 -1.836 6.936 1.00 89.69 184 ASN A C 1
ATOM 1497 O O . ASN A 1 184 ? 2.151 -1.418 8.080 1.00 89.69 184 ASN A O 1
ATOM 1501 N N . LYS A 1 185 ? 2.204 -3.140 6.635 1.00 90.38 185 LYS A N 1
ATOM 1502 C CA . LYS A 1 185 ? 2.015 -4.185 7.649 1.00 90.38 185 LYS A CA 1
ATOM 1503 C C . LYS A 1 185 ? 3.209 -4.269 8.605 1.00 90.38 185 LYS A C 1
ATOM 1505 O O . LYS A 1 185 ? 3.010 -4.428 9.803 1.00 90.38 185 LYS A O 1
ATOM 1510 N N . GLU A 1 186 ? 4.429 -4.163 8.085 1.00 93.12 186 GLU A N 1
ATOM 1511 C CA . GLU A 1 186 ? 5.655 -4.126 8.890 1.00 93.12 186 GLU A CA 1
ATOM 1512 C C . GLU A 1 186 ? 5.674 -2.896 9.804 1.00 93.12 186 GLU A C 1
ATOM 1514 O O . GLU A 1 186 ? 5.879 -3.039 11.004 1.00 93.12 186 GLU A O 1
ATOM 1519 N N . ILE A 1 187 ? 5.349 -1.711 9.272 1.00 91.75 187 ILE A N 1
ATOM 1520 C CA . ILE A 1 187 ? 5.225 -0.483 10.069 1.00 91.75 187 ILE A CA 1
ATOM 1521 C C . ILE A 1 187 ? 4.175 -0.656 11.174 1.00 91.75 187 ILE A C 1
ATOM 1523 O O . ILE A 1 187 ? 4.467 -0.375 12.329 1.00 91.75 187 ILE A O 1
ATOM 1527 N N . GLU A 1 188 ? 2.967 -1.129 10.852 1.00 90.75 188 GLU A N 1
ATOM 1528 C CA . GLU A 1 188 ? 1.911 -1.339 11.854 1.00 90.75 188 GLU A CA 1
ATOM 1529 C C . GLU A 1 188 ? 2.337 -2.324 12.951 1.00 90.75 188 GLU A C 1
ATOM 1531 O O . GLU A 1 188 ? 2.051 -2.089 14.123 1.00 90.75 188 GLU A O 1
ATOM 1536 N N . ASN A 1 189 ? 3.052 -3.394 12.599 1.00 91.44 189 ASN A N 1
ATOM 1537 C CA . ASN A 1 189 ? 3.573 -4.351 13.573 1.00 91.44 189 ASN A CA 1
ATOM 1538 C C . ASN A 1 189 ? 4.618 -3.729 14.509 1.00 91.44 189 ASN A C 1
ATOM 1540 O O . ASN A 1 189 ? 4.543 -3.936 15.717 1.00 91.44 189 ASN A O 1
ATOM 1544 N N . GLU A 1 190 ? 5.550 -2.933 13.985 1.00 91.62 190 GLU A N 1
ATOM 1545 C CA . GLU A 1 190 ? 6.535 -2.232 14.818 1.00 91.62 190 GLU A CA 1
ATOM 1546 C C . GLU A 1 190 ? 5.874 -1.206 15.751 1.00 91.62 190 GLU A C 1
ATOM 1548 O O . GLU A 1 190 ? 6.225 -1.108 16.929 1.00 91.62 190 GLU A O 1
ATOM 1553 N N . LEU A 1 191 ? 4.862 -0.479 15.261 1.00 90.69 191 LEU A N 1
ATOM 1554 C CA . LEU A 1 191 ? 4.108 0.474 16.082 1.00 90.69 191 LEU A CA 1
ATOM 1555 C C . LEU A 1 191 ? 3.370 -0.213 17.237 1.00 90.69 191 LEU A C 1
ATOM 1557 O O . LEU A 1 191 ? 3.331 0.345 18.331 1.00 90.69 191 LEU A O 1
ATOM 1561 N N . ARG A 1 192 ? 2.830 -1.419 17.016 1.00 89.06 192 ARG A N 1
ATOM 1562 C CA . ARG A 1 192 ? 2.208 -2.238 18.072 1.00 89.06 192 ARG A CA 1
ATOM 1563 C C . ARG A 1 192 ? 3.206 -2.687 19.130 1.00 89.06 192 ARG A C 1
ATOM 1565 O O . ARG A 1 192 ? 2.858 -2.701 20.294 1.00 89.06 192 ARG A O 1
ATOM 1572 N N . ASN A 1 193 ? 4.432 -3.038 18.743 1.00 86.25 193 ASN A N 1
ATOM 1573 C CA . ASN A 1 193 ? 5.446 -3.522 19.686 1.00 86.25 193 ASN A CA 1
ATOM 1574 C C . ASN A 1 193 ? 6.068 -2.407 20.543 1.00 86.25 193 ASN A C 1
ATOM 1576 O O . ASN A 1 193 ? 6.711 -2.690 21.551 1.00 86.25 193 ASN A O 1
ATOM 1580 N N . THR A 1 194 ? 5.942 -1.148 20.115 1.00 81.56 194 THR A N 1
ATOM 1581 C CA . THR A 1 194 ? 6.584 0.002 20.774 1.00 81.56 194 THR A CA 1
ATOM 1582 C C . THR A 1 194 ? 5.752 0.568 21.937 1.00 81.56 194 THR A C 1
ATOM 1584 O O . THR A 1 194 ? 6.288 1.325 22.750 1.00 81.56 194 THR A O 1
ATOM 1587 N N . LYS A 1 195 ? 4.460 0.232 22.026 1.00 65.31 195 LYS A N 1
ATOM 1588 C CA . LYS A 1 195 ? 3.547 0.640 23.104 1.00 65.31 195 LYS A CA 1
ATOM 1589 C C . LYS A 1 195 ? 3.035 -0.580 23.853 1.00 65.31 195 LYS A C 1
ATOM 1591 O O . LYS A 1 195 ? 3.045 -0.510 25.100 1.00 65.31 195 LYS A O 1
#